Protein AF-A0A356PA10-F1 (afdb_monomer_lite)

Structure (mmCIF, N/CA/C/O backbone):
data_AF-A0A356PA10-F1
#
_entry.id   AF-A0A356PA10-F1
#
loop_
_atom_site.group_PDB
_atom_site.id
_atom_site.type_symbol
_atom_site.label_atom_id
_atom_site.label_alt_id
_atom_site.label_comp_id
_atom_site.label_asym_id
_atom_site.label_entity_id
_atom_site.label_seq_id
_atom_site.pdbx_PDB_ins_code
_atom_site.Cartn_x
_atom_site.Cartn_y
_atom_site.Cartn_z
_atom_site.occupancy
_atom_site.B_iso_or_equiv
_atom_site.auth_seq_id
_atom_site.auth_comp_id
_atom_site.auth_asym_id
_atom_site.auth_atom_id
_atom_site.pdbx_PDB_model_num
ATOM 1 N N . LEU A 1 1 ? 34.760 14.547 9.976 1.00 61.62 1 LEU A N 1
ATOM 2 C CA . LEU A 1 1 ? 34.924 13.304 9.191 1.00 61.62 1 LEU A CA 1
ATOM 3 C C . LEU A 1 1 ? 34.560 13.647 7.758 1.00 61.62 1 LEU A C 1
ATOM 5 O O . LEU A 1 1 ? 33.622 14.418 7.587 1.00 61.62 1 LEU A O 1
ATOM 9 N N . ASP A 1 2 ? 35.318 13.189 6.765 1.00 81.06 2 ASP A N 1
ATOM 10 C CA . ASP A 1 2 ? 34.881 13.312 5.372 1.00 81.06 2 ASP A CA 1
ATOM 11 C C . ASP A 1 2 ? 33.693 12.369 5.112 1.00 81.06 2 ASP A C 1
ATOM 13 O O . ASP A 1 2 ? 33.515 11.375 5.821 1.00 81.06 2 ASP A O 1
ATOM 17 N N . GLU A 1 3 ? 32.869 12.702 4.119 1.00 74.44 3 GLU A N 1
ATOM 18 C CA . GLU A 1 3 ? 31.632 11.982 3.788 1.00 74.44 3 GLU A CA 1
ATOM 19 C C . GLU A 1 3 ? 31.874 10.488 3.525 1.00 74.44 3 GLU A C 1
ATOM 21 O O . GLU A 1 3 ? 31.120 9.640 3.997 1.00 74.44 3 GLU A O 1
ATOM 26 N N . THR A 1 4 ? 32.965 10.157 2.832 1.00 78.62 4 THR A N 1
ATOM 27 C CA . THR A 1 4 ? 33.298 8.773 2.474 1.00 78.62 4 THR A CA 1
ATOM 28 C C . THR A 1 4 ? 33.566 7.949 3.725 1.00 78.62 4 THR A C 1
ATOM 30 O O . THR A 1 4 ? 33.006 6.868 3.889 1.00 78.62 4 THR A O 1
ATOM 33 N N . THR A 1 5 ? 34.378 8.474 4.644 1.00 80.56 5 THR A N 1
ATOM 34 C CA . THR A 1 5 ? 34.671 7.803 5.915 1.00 80.56 5 THR A CA 1
ATOM 35 C C . THR A 1 5 ? 33.435 7.724 6.813 1.00 80.56 5 THR A C 1
ATOM 37 O O . THR A 1 5 ? 33.219 6.702 7.461 1.00 80.56 5 THR A O 1
ATOM 40 N N . ALA A 1 6 ? 32.601 8.770 6.840 1.00 75.88 6 ALA A N 1
ATOM 41 C CA . ALA A 1 6 ? 31.373 8.792 7.636 1.00 75.88 6 ALA A CA 1
ATOM 42 C C . ALA A 1 6 ? 30.338 7.756 7.157 1.00 75.88 6 ALA A C 1
ATOM 44 O O . ALA A 1 6 ? 29.624 7.183 7.978 1.00 75.88 6 ALA A O 1
ATOM 45 N N . HIS A 1 7 ? 30.288 7.479 5.851 1.00 79.81 7 HIS A N 1
ATOM 46 C CA . HIS A 1 7 ? 29.329 6.550 5.247 1.00 79.81 7 HIS A CA 1
ATOM 47 C C . HIS A 1 7 ? 29.900 5.155 4.948 1.00 79.81 7 HIS A C 1
ATOM 49 O O . HIS A 1 7 ? 29.154 4.284 4.509 1.00 79.81 7 HIS A O 1
ATOM 55 N N . ALA A 1 8 ? 31.186 4.892 5.210 1.00 79.44 8 ALA A N 1
ATOM 56 C CA . ALA A 1 8 ? 31.855 3.636 4.842 1.00 79.44 8 ALA A CA 1
ATOM 57 C C . ALA A 1 8 ? 31.209 2.366 5.434 1.00 79.44 8 ALA A C 1
ATOM 59 O O . ALA A 1 8 ? 31.391 1.275 4.898 1.00 79.44 8 ALA A O 1
ATOM 60 N N . GLN A 1 9 ? 30.467 2.499 6.537 1.00 81.12 9 GLN A N 1
ATOM 61 C CA . GLN A 1 9 ? 29.754 1.400 7.201 1.00 81.12 9 GLN A CA 1
ATOM 62 C C . GLN A 1 9 ? 28.229 1.464 7.014 1.00 81.12 9 GLN A C 1
ATOM 64 O O . GLN A 1 9 ? 27.503 0.697 7.643 1.00 81.12 9 GLN A O 1
ATOM 69 N N . MET A 1 10 ? 27.727 2.368 6.168 1.00 85.12 10 MET A N 1
ATOM 70 C CA . MET A 1 10 ? 26.299 2.497 5.883 1.00 85.12 10 MET A CA 1
ATOM 71 C C . MET A 1 10 ? 25.919 1.683 4.647 1.00 85.12 10 MET A C 1
ATOM 73 O O . MET A 1 10 ? 26.518 1.802 3.579 1.00 85.12 10 MET A O 1
ATOM 77 N N . PHE A 1 11 ? 24.880 0.863 4.780 1.00 89.06 11 PHE A N 1
ATOM 78 C CA . PHE A 1 11 ? 24.340 0.085 3.672 1.00 89.06 11 PHE A CA 1
ATOM 79 C C . PHE A 1 11 ? 23.407 0.938 2.805 1.00 89.06 11 PHE A C 1
ATOM 81 O O . PHE A 1 11 ? 22.527 1.617 3.325 1.00 89.06 11 PHE A O 1
ATOM 88 N N . GLY A 1 12 ? 23.570 0.868 1.481 1.00 85.25 12 GLY A N 1
ATOM 89 C CA . GLY A 1 12 ? 22.650 1.487 0.516 1.00 85.25 12 GLY A CA 1
ATOM 90 C C . GLY A 1 12 ? 22.934 2.948 0.169 1.00 85.25 12 GLY A C 1
ATOM 91 O O . GLY A 1 12 ? 22.216 3.516 -0.649 1.00 85.25 12 GLY A O 1
ATOM 92 N N . GLY A 1 13 ? 23.983 3.555 0.734 1.00 85.00 13 GLY A N 1
ATOM 93 C CA . GLY A 1 13 ? 24.357 4.940 0.438 1.00 85.00 13 GLY A CA 1
ATOM 94 C C . GLY A 1 13 ? 23.192 5.902 0.684 1.00 85.00 13 GLY A C 1
ATOM 95 O O . GLY A 1 13 ? 22.682 5.980 1.795 1.00 85.00 13 GLY A O 1
ATOM 96 N N . SER A 1 14 ? 22.756 6.611 -0.360 1.00 81.50 14 SER A N 1
ATOM 97 C CA . SER A 1 14 ? 21.608 7.530 -0.290 1.00 81.50 14 SER A CA 1
ATOM 98 C C . SER A 1 14 ? 20.237 6.842 -0.270 1.00 81.50 14 SER A C 1
ATOM 100 O O . SER A 1 14 ? 19.252 7.531 -0.031 1.00 81.50 14 SER A O 1
ATOM 102 N N . HIS A 1 15 ? 20.170 5.525 -0.509 1.00 89.06 15 HIS A N 1
ATOM 103 C CA . HIS A 1 15 ? 18.926 4.743 -0.563 1.00 89.06 15 HIS A CA 1
ATOM 104 C C . HIS A 1 15 ? 18.973 3.468 0.303 1.00 89.06 15 HIS A C 1
ATOM 106 O O . HIS A 1 15 ? 18.820 2.348 -0.218 1.00 89.06 15 HIS A O 1
ATOM 112 N N . PRO A 1 16 ? 19.208 3.589 1.626 1.00 91.75 16 PRO A N 1
ATOM 113 C CA . PRO A 1 16 ? 19.203 2.450 2.540 1.00 91.75 16 PRO A CA 1
ATOM 114 C C . PRO A 1 16 ? 17.896 1.644 2.517 1.00 91.75 16 PRO A C 1
ATOM 116 O O . PRO A 1 16 ? 17.936 0.450 2.780 1.00 91.75 16 PRO A O 1
ATOM 119 N N . GLY A 1 17 ? 16.742 2.227 2.195 1.00 93.56 17 GLY A N 1
ATOM 120 C CA . GLY A 1 17 ? 15.458 1.519 2.149 1.00 93.56 17 GLY A CA 1
ATOM 121 C C . GLY A 1 17 ? 15.174 0.756 0.851 1.00 93.56 17 GLY A C 1
ATOM 122 O O . GLY A 1 17 ? 14.123 0.118 0.750 1.00 93.56 17 GLY A O 1
ATOM 123 N N . SER A 1 18 ? 16.079 0.788 -0.134 1.00 94.19 18 SER A N 1
ATOM 124 C CA . SER A 1 18 ? 15.924 0.020 -1.376 1.00 94.19 18 SER A CA 1
ATOM 125 C C . SER A 1 18 ? 15.846 -1.486 -1.102 1.00 94.19 18 SER A C 1
ATOM 127 O O . SER A 1 18 ? 16.588 -2.027 -0.285 1.00 94.19 18 SER A O 1
ATOM 129 N N . LEU A 1 19 ? 14.952 -2.207 -1.787 1.00 93.81 19 LEU A N 1
ATOM 130 C CA . LEU A 1 19 ? 14.658 -3.609 -1.441 1.00 93.81 19 LEU A CA 1
ATOM 131 C C . LEU A 1 19 ? 15.831 -4.579 -1.657 1.00 93.81 19 LEU A C 1
ATOM 133 O O . LEU A 1 19 ? 15.854 -5.655 -1.054 1.00 93.81 19 LEU A O 1
ATOM 137 N N . GLU A 1 20 ? 16.809 -4.202 -2.483 1.00 91.56 20 GLU A N 1
ATOM 138 C CA . GLU A 1 20 ? 18.052 -4.956 -2.672 1.00 91.56 20 GLU A CA 1
ATOM 139 C C . GLU A 1 20 ? 18.918 -4.954 -1.405 1.00 91.56 20 GLU A C 1
ATOM 141 O O . GLU A 1 20 ? 19.506 -5.979 -1.063 1.00 91.56 20 GLU A O 1
ATOM 146 N N . ILE A 1 21 ? 18.940 -3.836 -0.671 1.00 93.81 21 ILE A N 1
ATOM 147 C CA . ILE A 1 21 ? 19.802 -3.646 0.500 1.00 93.81 21 ILE A CA 1
ATOM 148 C C . ILE A 1 21 ? 19.041 -3.619 1.832 1.00 93.81 21 ILE A C 1
ATOM 150 O O . ILE A 1 21 ? 19.658 -3.773 2.884 1.00 93.81 21 ILE A O 1
ATOM 154 N N . ALA A 1 22 ? 17.709 -3.500 1.803 1.00 94.44 22 ALA A N 1
ATOM 155 C CA . ALA A 1 22 ? 16.849 -3.331 2.976 1.00 94.44 22 ALA A CA 1
ATOM 156 C C . ALA A 1 22 ? 17.072 -4.393 4.064 1.00 94.44 22 ALA A C 1
ATOM 158 O O . ALA A 1 22 ? 16.913 -4.102 5.245 1.00 94.44 22 ALA A O 1
ATOM 159 N N . SER A 1 23 ? 17.463 -5.620 3.695 1.00 92.88 23 SER A N 1
ATOM 160 C CA . SER A 1 23 ? 17.779 -6.689 4.659 1.00 92.88 23 SER A CA 1
ATOM 161 C C . SER A 1 23 ? 19.039 -6.424 5.483 1.00 92.88 23 SER A C 1
ATOM 163 O O . SER A 1 23 ? 19.143 -6.946 6.586 1.00 92.88 23 SER A O 1
ATOM 165 N N . LEU A 1 24 ? 19.979 -5.627 4.972 1.00 91.62 24 LEU A N 1
ATOM 166 C CA . LEU A 1 24 ? 21.205 -5.238 5.675 1.00 91.62 24 LEU A CA 1
ATOM 167 C C . LEU A 1 24 ? 21.052 -3.903 6.413 1.00 91.62 24 LEU A C 1
ATOM 169 O O . LEU A 1 24 ? 21.696 -3.699 7.435 1.00 91.62 24 LEU A O 1
ATOM 173 N N . SER A 1 25 ? 20.201 -3.007 5.913 1.00 93.12 25 SER A N 1
ATOM 174 C CA . SER A 1 25 ? 19.891 -1.718 6.537 1.00 93.12 25 SER A CA 1
ATOM 175 C C . SER A 1 25 ? 18.706 -1.842 7.507 1.00 93.12 25 SER A C 1
ATOM 177 O O . SER A 1 25 ? 18.894 -2.154 8.677 1.00 93.12 25 SER A O 1
ATOM 179 N N . CYS A 1 26 ? 17.470 -1.649 7.039 1.00 92.69 26 CYS A N 1
ATOM 180 C CA . CYS A 1 26 ? 16.248 -1.632 7.848 1.00 92.69 26 CYS A CA 1
ATOM 181 C C . CYS A 1 26 ? 15.950 -2.973 8.544 1.00 92.69 26 CYS A C 1
ATOM 183 O O . CYS A 1 26 ? 15.299 -3.006 9.585 1.00 92.69 26 CYS A O 1
ATOM 185 N N . GLY A 1 27 ? 16.383 -4.084 7.952 1.00 93.12 27 GLY A N 1
ATOM 186 C CA . GLY A 1 27 ? 16.269 -5.434 8.497 1.00 93.12 27 GLY A CA 1
ATOM 187 C C . GLY A 1 27 ? 17.508 -5.887 9.268 1.00 93.12 27 GLY A C 1
ATOM 188 O O . GLY A 1 27 ? 17.441 -6.902 9.957 1.00 93.12 27 GLY A O 1
ATOM 189 N N . GLY A 1 28 ? 18.617 -5.147 9.167 1.00 89.31 28 GLY A N 1
ATOM 190 C CA . GLY A 1 28 ? 19.859 -5.478 9.849 1.00 89.31 28 GLY A CA 1
ATOM 191 C C . GLY A 1 28 ? 19.717 -5.357 11.370 1.00 89.31 28 GLY A C 1
ATOM 192 O O . GLY A 1 28 ? 18.904 -4.561 11.855 1.00 89.31 28 GLY A O 1
ATOM 193 N N .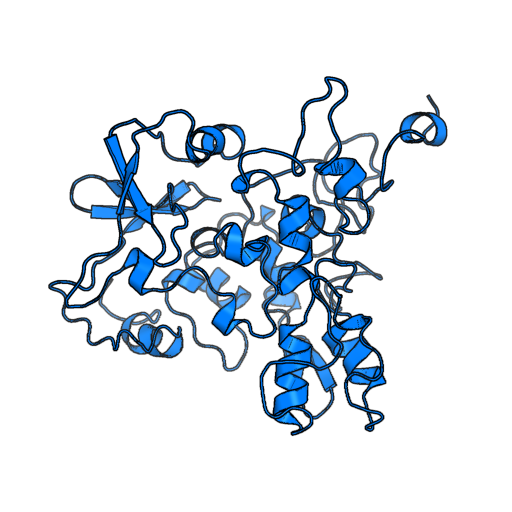 PRO A 1 29 ? 20.488 -6.136 12.148 1.00 84.50 29 PRO A N 1
ATOM 194 C CA . PRO A 1 29 ? 20.519 -5.962 13.591 1.00 84.50 29 PRO A CA 1
ATOM 195 C C . PRO A 1 29 ? 21.116 -4.592 13.932 1.00 84.50 29 PRO A C 1
ATOM 197 O O . PRO A 1 29 ? 22.131 -4.184 13.364 1.00 84.50 29 PRO A O 1
ATOM 200 N N . GLY A 1 30 ? 20.504 -3.884 14.881 1.00 79.44 30 GLY A N 1
ATOM 201 C CA . GLY A 1 30 ? 21.067 -2.651 15.425 1.00 79.44 30 GLY A CA 1
ATOM 202 C C . GLY A 1 30 ? 22.400 -2.899 16.141 1.00 79.44 30 GLY A C 1
ATOM 203 O O . GLY A 1 30 ? 22.768 -4.036 16.435 1.00 79.44 30 GLY A O 1
ATOM 204 N N . GLY A 1 31 ? 23.119 -1.831 16.505 1.00 77.69 31 GLY A N 1
ATOM 205 C CA . GLY A 1 31 ? 24.407 -1.941 17.217 1.00 77.69 31 GLY A CA 1
ATOM 206 C C . GLY A 1 31 ? 24.334 -2.656 18.578 1.00 77.69 31 GLY A C 1
ATOM 207 O O . GLY A 1 31 ? 25.351 -3.080 19.114 1.00 77.69 31 GLY A O 1
ATOM 208 N N . ASN A 1 32 ? 23.128 -2.824 19.124 1.00 82.44 32 ASN A N 1
ATOM 209 C CA . ASN A 1 32 ? 22.824 -3.592 20.333 1.00 82.44 32 ASN A CA 1
ATOM 210 C C . ASN A 1 32 ? 22.413 -5.056 20.052 1.00 82.44 32 ASN A C 1
ATOM 212 O O . ASN A 1 32 ? 21.991 -5.752 20.972 1.00 82.44 32 ASN A O 1
ATOM 216 N N . GLY A 1 33 ? 22.493 -5.514 18.799 1.00 81.94 33 GLY A N 1
ATOM 217 C CA . GLY A 1 33 ? 22.103 -6.857 18.364 1.00 81.94 33 GLY A CA 1
ATOM 218 C C . GLY A 1 33 ? 20.594 -7.075 18.206 1.00 81.94 33 GLY A C 1
ATOM 219 O O . GLY A 1 33 ? 20.178 -8.188 17.888 1.00 81.94 33 GLY A O 1
ATOM 220 N N . VAL A 1 34 ? 19.764 -6.048 18.420 1.00 84.31 34 VAL A N 1
ATOM 221 C CA . VAL A 1 34 ? 18.303 -6.160 18.305 1.00 84.31 34 VAL A CA 1
ATOM 222 C C . VAL A 1 34 ? 17.898 -6.175 16.835 1.00 84.31 34 VAL A C 1
ATOM 224 O O . VAL A 1 34 ? 18.316 -5.319 16.058 1.00 84.31 34 VAL A O 1
ATOM 227 N N . SER A 1 35 ? 17.080 -7.158 16.464 1.00 87.38 35 SER A N 1
ATOM 228 C CA . SER A 1 35 ? 16.490 -7.255 15.128 1.00 87.38 35 SER A CA 1
ATOM 229 C C . SER A 1 35 ? 15.485 -6.126 14.902 1.00 87.38 35 SER A C 1
ATOM 231 O O . SER A 1 35 ? 14.647 -5.859 15.760 1.00 87.38 35 SER A O 1
ATOM 233 N N . CYS A 1 36 ? 15.582 -5.464 13.749 1.00 91.75 36 CYS A N 1
ATOM 234 C CA . CYS A 1 36 ? 14.676 -4.387 13.358 1.00 91.75 36 CYS A CA 1
ATOM 235 C C . CYS A 1 36 ? 13.500 -4.964 12.559 1.00 91.75 36 CYS A C 1
ATOM 237 O O . CYS A 1 36 ? 12.574 -5.516 13.147 1.00 91.75 36 CYS A O 1
ATOM 239 N N . HIS A 1 37 ? 13.542 -4.903 11.223 1.00 94.31 37 HIS A N 1
ATOM 240 C CA . HIS A 1 37 ? 12.426 -5.322 10.365 1.00 94.31 37 HIS A CA 1
ATOM 241 C C . HIS A 1 37 ? 12.592 -6.686 9.670 1.00 94.31 37 HIS A C 1
ATOM 243 O O . HIS A 1 37 ? 11.999 -6.921 8.614 1.00 94.31 37 HIS A O 1
ATOM 249 N N . SER A 1 38 ? 13.411 -7.576 10.232 1.00 94.69 38 SER A N 1
ATOM 250 C CA . SER A 1 38 ? 13.684 -8.929 9.724 1.00 94.69 38 SER A CA 1
ATOM 251 C C . SER A 1 38 ? 14.156 -9.827 10.871 1.00 94.69 38 SER A C 1
ATOM 253 O O . SER A 1 38 ? 14.760 -9.337 11.820 1.00 94.69 38 SER A O 1
ATOM 255 N N . GLY A 1 39 ? 13.902 -11.136 10.790 1.00 91.75 39 GLY A N 1
ATOM 256 C CA . GLY A 1 39 ? 14.405 -12.122 11.760 1.00 91.75 39 GLY A CA 1
ATOM 257 C C . GLY A 1 39 ? 13.735 -12.130 13.145 1.00 91.75 39 GLY A C 1
ATOM 258 O O . GLY A 1 39 ? 14.174 -12.869 14.025 1.00 91.75 39 GLY A O 1
ATOM 259 N N . ASN A 1 40 ? 12.668 -11.357 13.354 1.00 92.38 40 ASN A N 1
ATOM 260 C CA . ASN A 1 40 ? 11.893 -11.361 14.597 1.00 92.38 40 ASN A CA 1
ATOM 261 C C . ASN A 1 40 ? 10.997 -12.602 14.708 1.00 92.38 40 ASN A C 1
ATOM 263 O O . ASN A 1 40 ? 10.584 -13.177 13.698 1.00 92.38 40 ASN A O 1
ATOM 267 N N . GLN A 1 41 ? 10.633 -12.969 15.941 1.00 90.50 41 GLN A N 1
ATOM 268 C CA . GLN A 1 41 ? 9.661 -14.039 16.194 1.00 90.50 41 GLN A CA 1
ATOM 269 C C . GLN A 1 41 ? 8.256 -13.639 15.738 1.00 90.50 41 GLN A C 1
ATOM 271 O O . GLN A 1 41 ? 7.553 -14.435 15.114 1.00 90.50 41 GLN A O 1
ATOM 276 N N . GLU A 1 42 ? 7.848 -12.397 16.009 1.00 88.81 42 GLU A N 1
ATOM 277 C CA . GLU A 1 42 ? 6.594 -11.862 15.503 1.00 88.81 42 GLU A CA 1
ATOM 278 C C . GLU A 1 42 ? 6.727 -11.581 14.004 1.00 88.81 42 GLU A C 1
ATOM 280 O O . GLU A 1 42 ? 7.399 -10.641 13.578 1.00 88.81 42 GLU A O 1
ATOM 285 N N . THR A 1 43 ? 6.029 -12.363 13.180 1.00 87.56 43 THR A N 1
ATOM 286 C CA . THR A 1 43 ? 6.034 -12.207 11.716 1.00 87.56 43 THR A CA 1
ATOM 287 C C . THR A 1 43 ? 5.625 -10.803 11.273 1.00 87.56 43 THR A C 1
ATOM 289 O O . THR A 1 43 ? 6.117 -10.300 10.264 1.00 87.56 43 THR A O 1
ATOM 292 N N . GLY A 1 44 ? 4.781 -10.124 12.059 1.00 88.06 44 GLY A N 1
ATOM 293 C CA . GLY A 1 44 ? 4.383 -8.743 11.813 1.00 88.06 44 GLY A CA 1
ATOM 294 C C . GLY A 1 44 ? 5.507 -7.706 11.925 1.00 88.06 44 GLY A C 1
ATOM 295 O O . GLY A 1 44 ? 5.351 -6.592 11.433 1.00 88.06 44 GLY A O 1
ATOM 296 N N . LYS A 1 45 ? 6.661 -8.065 12.490 1.00 91.62 45 LYS A N 1
ATOM 297 C CA . LYS A 1 45 ? 7.845 -7.199 12.520 1.00 91.62 45 LYS A CA 1
ATOM 298 C C . LYS A 1 45 ? 8.770 -7.415 11.320 1.00 91.62 45 LYS A C 1
ATOM 300 O O . LYS A 1 45 ? 9.612 -6.569 11.056 1.00 91.62 45 LYS A O 1
ATOM 305 N N . ASN A 1 46 ? 8.580 -8.473 10.530 1.00 94.31 46 ASN A N 1
ATOM 306 C CA . ASN A 1 46 ? 9.478 -8.858 9.430 1.00 94.31 46 ASN A CA 1
ATOM 307 C C . ASN A 1 46 ? 9.060 -8.253 8.076 1.00 94.31 46 ASN A C 1
ATOM 309 O O . ASN A 1 46 ? 8.857 -8.946 7.074 1.00 94.31 46 ASN A O 1
ATOM 313 N N . LEU A 1 47 ? 8.864 -6.932 8.061 1.00 94.81 47 LEU A N 1
ATOM 314 C CA . LEU A 1 47 ? 8.353 -6.199 6.898 1.00 94.81 47 LEU A CA 1
ATOM 315 C C . LEU A 1 47 ? 9.315 -6.196 5.708 1.00 94.81 47 LEU A C 1
ATOM 317 O O . LEU A 1 47 ? 8.868 -6.240 4.565 1.00 94.81 47 LEU A O 1
ATOM 321 N N . VAL A 1 48 ? 10.625 -6.219 5.956 1.00 95.38 48 VAL A N 1
ATOM 322 C CA . VAL A 1 48 ? 11.631 -6.265 4.884 1.00 95.38 48 VAL A CA 1
ATOM 323 C C . VAL A 1 48 ? 11.556 -7.571 4.088 1.00 95.38 48 VAL A C 1
ATOM 325 O O . VAL A 1 48 ? 11.860 -7.587 2.894 1.00 95.38 48 VAL A O 1
ATOM 328 N N . ASP A 1 49 ? 11.119 -8.657 4.721 1.00 94.81 49 ASP A N 1
ATOM 329 C CA . ASP A 1 49 ? 10.997 -9.959 4.067 1.00 94.81 49 ASP A CA 1
ATOM 330 C C . ASP A 1 49 ? 9.699 -10.062 3.260 1.00 94.81 49 ASP A C 1
ATOM 332 O O . ASP A 1 49 ? 9.693 -10.536 2.122 1.00 94.81 49 ASP A O 1
ATOM 336 N N . SER A 1 50 ? 8.592 -9.587 3.835 1.00 95.19 50 SER A N 1
ATOM 337 C CA . SER A 1 50 ? 7.265 -9.658 3.214 1.00 95.19 50 SER A CA 1
ATOM 338 C C . SER A 1 50 ? 7.117 -8.701 2.028 1.00 95.19 50 SER A C 1
ATOM 340 O O . SER A 1 50 ? 6.591 -9.113 0.987 1.00 95.19 50 SER A O 1
ATOM 342 N N . VAL A 1 51 ? 7.671 -7.485 2.112 1.00 96.06 51 VAL A N 1
ATOM 343 C CA . VAL A 1 51 ? 7.506 -6.455 1.067 1.00 96.06 51 VAL A CA 1
ATOM 344 C C . VAL A 1 51 ? 8.062 -6.889 -0.275 1.00 96.06 51 VAL A C 1
ATOM 346 O O . VAL A 1 51 ? 7.459 -6.602 -1.305 1.00 96.06 51 VAL A O 1
ATOM 349 N N . LYS A 1 52 ? 9.134 -7.687 -0.290 1.00 94.75 52 LYS A N 1
ATOM 350 C CA . LYS A 1 52 ? 9.743 -8.218 -1.521 1.00 94.75 52 LYS A CA 1
ATOM 351 C C . LYS A 1 52 ? 8.793 -9.096 -2.335 1.00 94.75 52 LYS A C 1
ATOM 353 O O . LYS A 1 52 ? 9.028 -9.319 -3.517 1.00 94.75 52 LYS A O 1
ATOM 358 N N . THR A 1 53 ? 7.727 -9.598 -1.715 1.00 94.38 53 THR A N 1
ATOM 359 C CA . THR A 1 53 ? 6.721 -10.454 -2.358 1.00 94.38 53 THR A CA 1
ATOM 360 C C . THR A 1 53 ? 5.438 -9.718 -2.738 1.00 94.38 53 THR A C 1
ATOM 362 O O . THR A 1 53 ? 4.600 -10.304 -3.422 1.00 94.38 53 THR A O 1
ATOM 365 N N . SER A 1 54 ? 5.297 -8.442 -2.354 1.00 95.56 54 SER A N 1
ATOM 366 C CA . SER A 1 54 ? 4.114 -7.638 -2.669 1.00 95.56 54 SER A CA 1
ATOM 367 C C . SER A 1 54 ? 3.957 -7.436 -4.182 1.00 95.56 54 SER A C 1
ATOM 369 O O . SER A 1 54 ? 4.925 -7.462 -4.955 1.00 95.56 54 SER A O 1
ATOM 371 N N . ILE A 1 55 ? 2.725 -7.190 -4.632 1.00 94.25 55 ILE A N 1
ATOM 372 C CA . ILE A 1 55 ? 2.466 -6.876 -6.045 1.00 94.25 55 ILE A CA 1
ATOM 373 C C . ILE A 1 55 ? 3.116 -5.552 -6.451 1.00 94.25 55 ILE A C 1
ATOM 375 O O . ILE A 1 55 ? 3.586 -5.441 -7.582 1.00 94.25 55 ILE A O 1
ATOM 379 N N . MET A 1 56 ? 3.215 -4.577 -5.544 1.00 94.06 56 MET A N 1
ATOM 380 C CA . MET A 1 56 ? 3.909 -3.318 -5.828 1.00 94.06 56 MET A CA 1
ATOM 381 C C . MET A 1 56 ? 5.418 -3.500 -5.990 1.00 94.06 56 MET A C 1
ATOM 383 O O . MET A 1 56 ? 6.025 -2.793 -6.788 1.00 94.06 56 MET A O 1
ATOM 387 N N . SER A 1 57 ? 6.034 -4.454 -5.292 1.00 95.38 57 SER A N 1
ATOM 388 C CA . SER A 1 57 ? 7.456 -4.775 -5.465 1.00 95.38 57 SER A CA 1
ATOM 389 C C . SER A 1 57 ? 7.730 -5.578 -6.726 1.00 95.38 57 SER A C 1
ATOM 391 O O . SER A 1 57 ? 8.761 -5.380 -7.371 1.00 95.38 57 SER A O 1
ATOM 393 N N . THR A 1 58 ? 6.834 -6.505 -7.061 1.00 95.25 58 THR A N 1
ATOM 394 C CA . THR A 1 58 ? 7.091 -7.523 -8.085 1.00 95.25 58 THR A CA 1
ATOM 395 C C . THR A 1 58 ? 6.478 -7.194 -9.438 1.00 95.25 58 THR A C 1
ATOM 397 O O . THR A 1 58 ? 6.969 -7.695 -10.440 1.00 95.25 58 THR A O 1
ATOM 400 N N . LYS A 1 59 ? 5.397 -6.407 -9.507 1.00 95.12 59 LYS A N 1
ATOM 401 C CA . LYS A 1 59 ? 4.563 -6.239 -10.713 1.00 95.12 59 LYS A CA 1
ATOM 402 C C . LYS A 1 59 ? 4.092 -7.554 -11.358 1.00 95.12 59 LYS A C 1
ATOM 404 O O . LYS A 1 59 ? 3.672 -7.581 -12.514 1.00 95.12 59 LYS A O 1
ATOM 409 N N . ALA A 1 60 ? 4.088 -8.648 -10.596 1.00 96.19 60 ALA A N 1
ATOM 410 C CA . ALA A 1 60 ? 3.691 -9.969 -11.076 1.00 96.19 60 ALA A CA 1
ATOM 411 C C . ALA A 1 60 ? 2.241 -9.997 -11.591 1.00 96.19 60 ALA A C 1
ATOM 413 O O . ALA A 1 60 ? 1.949 -10.671 -12.578 1.00 96.19 60 ALA A O 1
ATOM 414 N N . GLY A 1 61 ? 1.354 -9.218 -10.962 1.00 95.38 61 GLY A N 1
ATOM 415 C CA . GLY A 1 61 ? -0.033 -9.056 -11.398 1.00 95.38 61 GLY A CA 1
ATOM 416 C C . GLY A 1 61 ? -0.183 -8.460 -12.795 1.00 95.38 61 GLY A C 1
ATOM 417 O O . GLY A 1 61 ? -0.981 -8.950 -13.588 1.00 95.38 61 GLY A O 1
ATOM 418 N N . GLU A 1 62 ? 0.616 -7.444 -13.120 1.00 94.56 62 GLU A N 1
ATOM 419 C CA . GLU A 1 62 ? 0.574 -6.790 -14.430 1.00 94.56 62 GLU A CA 1
ATOM 420 C C . GLU A 1 62 ? 1.100 -7.713 -15.535 1.00 94.56 62 GLU A C 1
ATOM 422 O O . GLU A 1 62 ? 0.474 -7.855 -16.585 1.00 94.56 62 GLU A O 1
ATOM 427 N N . LEU A 1 63 ? 2.203 -8.419 -15.271 1.00 96.00 63 LEU A N 1
ATOM 428 C CA . LEU A 1 63 ? 2.713 -9.445 -16.179 1.00 96.00 63 LEU A CA 1
ATOM 429 C C . LEU A 1 63 ? 1.666 -10.534 -16.440 1.00 96.00 63 LEU A C 1
ATOM 431 O O . LEU A 1 63 ? 1.412 -10.884 -17.592 1.00 96.00 63 LEU A O 1
ATOM 435 N N . SER A 1 64 ? 1.046 -11.047 -15.379 1.00 96.81 64 SER A N 1
ATOM 436 C CA . SER A 1 64 ? 0.047 -12.110 -15.467 1.00 96.81 64 SER A CA 1
ATOM 437 C C . SER A 1 64 ? -1.192 -11.688 -16.258 1.00 96.81 64 SER A C 1
ATOM 439 O O . SER A 1 64 ? -1.559 -12.355 -17.227 1.00 96.81 64 SER A O 1
ATOM 441 N N . VAL A 1 65 ? -1.804 -10.546 -15.919 1.00 94.88 65 VAL A N 1
ATOM 442 C CA . VAL A 1 65 ? -3.050 -10.105 -16.568 1.00 94.88 65 VAL A CA 1
ATOM 443 C C . VAL A 1 65 ? -2.849 -9.811 -18.054 1.00 94.88 65 VAL A C 1
ATOM 445 O O . VAL A 1 65 ? -3.695 -10.176 -18.874 1.00 94.88 65 VAL A O 1
ATOM 448 N N . VAL A 1 66 ? -1.709 -9.224 -18.436 1.00 94.81 66 VAL A N 1
ATOM 449 C CA . VAL A 1 66 ? -1.389 -8.980 -19.846 1.00 94.81 66 VAL A CA 1
ATOM 450 C C . VAL A 1 66 ? -1.205 -10.310 -20.573 1.00 94.81 66 VAL A C 1
ATOM 452 O O . VAL A 1 66 ? -1.835 -10.539 -21.605 1.00 94.81 66 VAL A O 1
ATOM 455 N N . ARG A 1 67 ? -0.428 -11.247 -20.021 1.00 95.94 67 ARG A N 1
ATOM 456 C CA . ARG A 1 67 ? -0.223 -12.563 -20.645 1.00 95.94 67 ARG A CA 1
ATOM 457 C C . ARG A 1 67 ? -1.527 -13.345 -20.810 1.00 95.94 67 ARG A C 1
ATOM 459 O O . ARG A 1 67 ? -1.745 -13.922 -21.878 1.00 95.94 67 ARG A O 1
ATOM 466 N N . MET A 1 68 ? -2.421 -13.306 -19.823 1.00 95.50 68 MET A N 1
ATOM 467 C CA . MET A 1 68 ? -3.764 -13.883 -19.940 1.00 95.50 68 MET A CA 1
ATOM 468 C C . MET A 1 68 ? -4.585 -13.207 -21.042 1.00 95.50 68 MET A C 1
ATOM 470 O O . MET A 1 68 ? -5.184 -13.891 -21.870 1.00 95.50 68 MET A O 1
ATOM 474 N N . THR A 1 69 ? -4.575 -11.873 -21.100 1.00 93.56 69 THR A N 1
ATOM 475 C CA . THR A 1 69 ? -5.340 -11.106 -22.098 1.00 93.56 69 THR A CA 1
ATOM 476 C C . THR A 1 69 ? -4.912 -11.435 -23.530 1.00 93.56 69 THR A C 1
ATOM 478 O O . THR A 1 69 ? -5.740 -11.522 -24.432 1.00 93.56 69 THR A O 1
ATOM 481 N N . PHE A 1 70 ? -3.622 -11.699 -23.741 1.00 92.19 70 PHE A N 1
ATOM 482 C CA . PHE A 1 70 ? -3.069 -12.098 -25.038 1.00 92.19 70 PHE A CA 1
ATOM 483 C C . PHE A 1 70 ? -3.163 -13.604 -25.338 1.00 92.19 70 PHE A C 1
ATOM 485 O O . PHE A 1 70 ? -2.640 -14.057 -26.369 1.00 92.19 70 PHE A O 1
ATOM 492 N N . GLY A 1 71 ? -3.801 -14.376 -24.451 1.00 94.12 71 GLY A N 1
ATOM 493 C CA . GLY A 1 71 ? -3.952 -15.826 -24.559 1.00 94.12 71 GLY A CA 1
ATOM 494 C C . GLY A 1 71 ? -2.635 -16.598 -24.452 1.00 94.12 71 GLY A C 1
ATOM 495 O O . GLY A 1 71 ? -2.559 -17.727 -24.931 1.00 94.12 71 GLY A O 1
ATOM 496 N N . LEU A 1 72 ? -1.590 -15.988 -23.882 1.00 94.81 72 LEU A N 1
ATOM 497 C CA . LEU A 1 72 ? -0.297 -16.640 -23.653 1.00 94.81 72 LEU A CA 1
ATOM 498 C C . LEU A 1 72 ? -0.379 -17.636 -22.497 1.00 94.81 72 LEU A C 1
ATOM 500 O O . LEU A 1 72 ? 0.177 -18.728 -22.593 1.00 94.81 72 LEU A O 1
ATOM 504 N N . ASP A 1 73 ? -1.118 -17.274 -21.447 1.00 96.12 73 ASP A N 1
ATOM 505 C CA . ASP A 1 73 ? -1.386 -18.132 -20.298 1.00 96.12 73 ASP A CA 1
ATOM 506 C C . ASP A 1 73 ? -2.895 -18.354 -20.139 1.00 96.12 73 ASP A C 1
ATOM 508 O O . ASP A 1 73 ? -3.706 -17.456 -20.358 1.00 96.12 73 ASP A O 1
ATOM 512 N N . LYS A 1 74 ? -3.284 -19.570 -19.739 1.00 94.75 74 LYS A N 1
ATOM 513 C CA . LYS 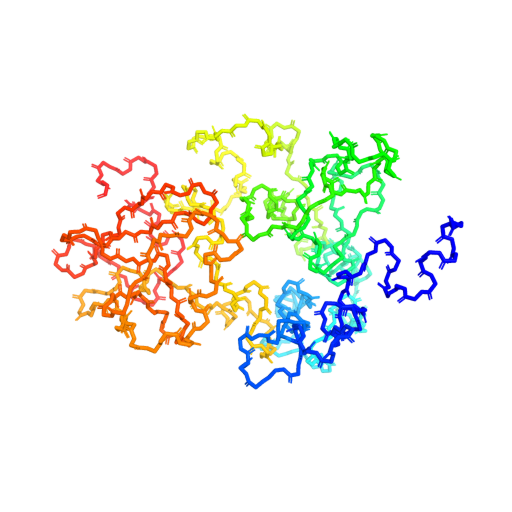A 1 74 ? -4.695 -19.937 -19.490 1.00 94.75 74 LYS A CA 1
ATOM 514 C C . LYS A 1 74 ? -5.180 -19.551 -18.091 1.00 94.75 74 LYS A C 1
ATOM 516 O O . LYS A 1 74 ? -6.374 -19.596 -17.815 1.00 94.75 74 LYS A O 1
ATOM 521 N N . THR A 1 75 ? -4.249 -19.253 -17.196 1.00 95.00 75 THR A N 1
ATOM 522 C CA . THR A 1 75 ? -4.479 -18.991 -15.775 1.00 95.00 75 THR A CA 1
ATOM 523 C C . THR A 1 75 ? -3.617 -17.819 -15.337 1.00 95.00 75 THR A C 1
ATOM 525 O O . THR A 1 75 ? -2.688 -17.453 -16.049 1.00 95.00 75 THR A O 1
ATOM 528 N N . LYS A 1 76 ? -3.851 -17.312 -14.126 1.00 94.19 76 LYS A N 1
ATOM 529 C CA . LYS A 1 76 ? -3.018 -16.271 -13.509 1.00 94.19 76 LYS A CA 1
ATOM 530 C C . LYS A 1 76 ? -1.585 -16.714 -13.178 1.00 94.19 76 LYS A C 1
ATOM 532 O O . LYS A 1 76 ? -0.750 -15.875 -12.848 1.00 94.19 76 LYS A O 1
ATOM 537 N N . GLU A 1 77 ? -1.289 -18.009 -13.227 1.00 93.12 77 GLU A N 1
ATOM 538 C CA . GLU A 1 77 ? 0.064 -18.529 -13.019 1.00 93.12 77 GLU A CA 1
ATOM 539 C C . GLU A 1 77 ? 0.948 -18.258 -14.240 1.00 93.12 77 GLU A C 1
ATOM 541 O O . GLU A 1 77 ? 0.628 -18.684 -15.351 1.00 93.12 77 GLU A O 1
ATOM 546 N N . VAL A 1 78 ? 2.082 -17.591 -14.017 1.00 94.94 78 VAL A N 1
ATOM 547 C CA . VAL A 1 78 ? 3.082 -17.309 -15.053 1.00 94.94 78 VAL A CA 1
ATOM 548 C C . VAL A 1 78 ? 4.231 -18.300 -14.906 1.00 94.94 78 VAL A C 1
ATOM 550 O O . VAL A 1 78 ? 4.979 -18.269 -13.927 1.00 94.94 78 VAL A O 1
ATOM 553 N N . ALA A 1 79 ? 4.391 -19.192 -15.884 1.00 93.50 79 ALA A N 1
ATOM 554 C CA . ALA A 1 79 ? 5.421 -20.227 -15.838 1.00 93.50 79 ALA A CA 1
ATOM 555 C C . ALA A 1 79 ? 6.832 -19.625 -15.700 1.00 93.50 79 ALA A C 1
ATOM 557 O O . ALA A 1 79 ? 7.219 -18.728 -16.449 1.00 93.50 79 ALA A O 1
ATOM 558 N N . GLY A 1 80 ? 7.614 -20.129 -14.742 1.00 92.38 80 GLY A N 1
ATOM 559 C CA . GLY A 1 80 ? 8.984 -19.670 -14.486 1.00 92.38 80 GLY A CA 1
ATOM 560 C C . GLY A 1 80 ? 9.094 -18.352 -13.713 1.00 92.38 80 GLY A C 1
ATOM 561 O O . GLY A 1 80 ? 10.209 -17.960 -13.376 1.00 92.38 80 GLY A O 1
ATOM 562 N N . LEU A 1 81 ? 7.979 -17.682 -13.398 1.00 94.62 81 LEU A N 1
ATOM 563 C CA . LEU A 1 81 ? 7.991 -16.540 -12.489 1.00 94.62 81 LEU A CA 1
ATOM 564 C C . LEU A 1 81 ? 8.084 -17.050 -11.047 1.00 94.62 81 LEU A C 1
ATOM 566 O O . LEU A 1 81 ? 7.229 -17.795 -10.573 1.00 94.62 81 LEU A O 1
ATOM 570 N N . THR A 1 82 ? 9.152 -16.668 -10.358 1.00 92.38 82 THR A N 1
ATOM 571 C CA . THR A 1 82 ? 9.449 -17.143 -9.000 1.00 92.38 82 THR A CA 1
ATOM 572 C C . THR A 1 82 ? 9.036 -16.138 -7.928 1.00 92.38 82 THR A C 1
ATOM 574 O O . THR A 1 82 ? 8.881 -14.943 -8.180 1.00 92.38 82 THR A O 1
ATOM 577 N N . LYS A 1 83 ? 8.853 -16.625 -6.695 1.00 92.44 83 LYS A N 1
ATOM 578 C CA . LYS A 1 83 ? 8.459 -15.800 -5.548 1.00 92.44 83 LYS A CA 1
ATOM 579 C C . LYS A 1 83 ? 9.442 -14.644 -5.333 1.00 92.44 83 LYS A C 1
ATOM 581 O O . LYS A 1 83 ? 10.629 -14.869 -5.122 1.00 92.44 83 LYS A O 1
ATOM 586 N N . GLY A 1 84 ? 8.913 -13.420 -5.332 1.00 87.50 84 GLY A N 1
ATOM 587 C CA . GLY A 1 84 ? 9.689 -12.192 -5.130 1.00 87.50 84 GLY A CA 1
ATOM 588 C C . GLY A 1 84 ? 10.468 -11.723 -6.363 1.00 87.50 84 GLY A C 1
ATOM 589 O O . GLY A 1 84 ? 11.168 -10.716 -6.298 1.00 87.50 84 GLY A O 1
ATOM 590 N N . GLN A 1 85 ? 10.345 -12.418 -7.497 1.00 94.12 85 GLN A N 1
ATOM 591 C CA . GLN A 1 85 ? 10.930 -11.963 -8.749 1.00 94.12 85 GLN A CA 1
ATOM 592 C C . GLN A 1 85 ? 10.191 -10.730 -9.264 1.00 94.12 85 GLN A C 1
ATOM 594 O O . GLN A 1 85 ? 8.967 -10.717 -9.397 1.00 94.12 85 GLN A O 1
ATOM 599 N N . VAL A 1 86 ? 10.962 -9.703 -9.607 1.00 95.50 86 VAL A N 1
ATOM 600 C CA . VAL A 1 86 ? 10.452 -8.504 -10.270 1.00 95.50 86 VAL A CA 1
ATOM 601 C C . VAL A 1 86 ? 10.147 -8.840 -11.728 1.00 95.50 86 VAL A C 1
ATOM 603 O O . VAL A 1 86 ? 11.034 -9.273 -12.466 1.00 95.50 86 VAL A O 1
ATOM 606 N N . ALA A 1 87 ? 8.907 -8.615 -12.153 1.00 96.38 87 ALA A N 1
ATOM 607 C CA . ALA A 1 87 ? 8.399 -8.901 -13.490 1.00 96.38 87 ALA A CA 1
ATOM 608 C C . ALA A 1 87 ? 9.195 -8.189 -14.587 1.00 96.38 87 ALA A C 1
ATOM 610 O O . ALA A 1 87 ? 9.392 -8.757 -15.655 1.00 96.38 87 ALA A O 1
ATOM 611 N N . TYR A 1 88 ? 9.734 -6.998 -14.313 1.00 94.81 88 TYR A N 1
ATOM 612 C CA . TYR A 1 88 ? 10.647 -6.311 -15.228 1.00 94.81 88 TYR A CA 1
ATOM 613 C C . TYR A 1 88 ? 11.865 -7.164 -15.623 1.00 94.81 88 TYR A C 1
ATOM 615 O O . TYR A 1 88 ? 12.378 -7.030 -16.727 1.00 94.81 88 TYR A O 1
ATOM 623 N N . ARG A 1 89 ? 12.323 -8.074 -14.754 1.00 93.56 89 ARG A N 1
ATOM 624 C CA . ARG A 1 89 ? 13.441 -8.995 -15.028 1.00 93.56 89 ARG A CA 1
ATOM 625 C C . ARG A 1 89 ? 12.982 -10.350 -15.577 1.00 93.56 89 ARG A C 1
ATOM 627 O O . ARG A 1 89 ? 13.801 -11.257 -15.709 1.00 93.56 89 ARG A O 1
ATOM 634 N N . TYR A 1 90 ? 11.689 -10.535 -15.836 1.00 95.38 90 TYR A N 1
ATOM 635 C CA . TYR A 1 90 ? 11.175 -11.781 -16.388 1.00 95.38 90 TYR A CA 1
ATOM 636 C C . TYR A 1 90 ? 11.576 -11.904 -17.869 1.00 95.38 90 TYR A C 1
ATOM 638 O O . TYR A 1 90 ? 11.307 -10.987 -18.649 1.00 95.38 90 TYR A O 1
ATOM 646 N N . PRO A 1 91 ? 12.234 -13.004 -18.273 1.00 92.69 91 PRO A N 1
ATOM 647 C CA . PRO A 1 91 ? 12.717 -13.160 -19.637 1.00 92.69 91 PRO A CA 1
ATOM 648 C C . PRO A 1 91 ? 11.553 -13.360 -20.608 1.00 92.69 91 PRO A C 1
ATOM 650 O O . PRO A 1 91 ? 10.642 -14.141 -20.344 1.00 92.69 91 PRO A O 1
ATOM 653 N N . SER A 1 92 ? 11.617 -12.684 -21.754 1.00 93.94 92 SER A N 1
ATOM 654 C CA . SER A 1 92 ? 10.625 -12.782 -22.831 1.00 93.94 92 SER A CA 1
ATOM 655 C C . SER A 1 92 ? 9.173 -12.696 -22.330 1.00 93.94 92 SER A C 1
ATOM 657 O O . SER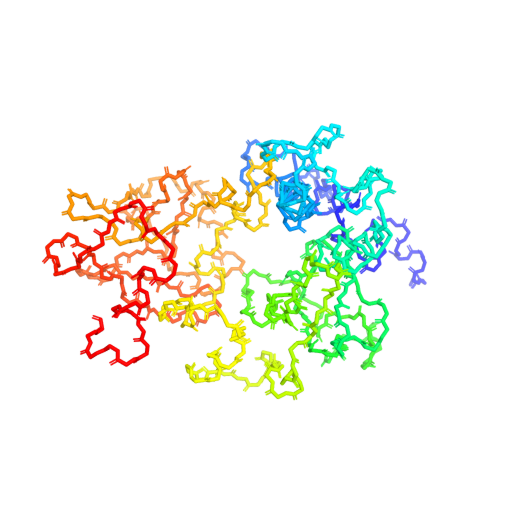 A 1 92 ? 8.404 -13.657 -22.474 1.00 93.94 92 SER A O 1
ATOM 659 N N . PRO A 1 93 ? 8.763 -11.559 -21.731 1.00 95.44 93 PRO A N 1
ATOM 660 C CA . PRO A 1 93 ? 7.479 -11.430 -21.042 1.00 95.44 93 PRO A CA 1
ATOM 661 C C . PRO A 1 93 ? 6.274 -11.710 -21.938 1.00 95.44 93 PRO A C 1
ATOM 663 O O . PRO A 1 93 ? 5.240 -12.148 -21.433 1.00 95.44 93 PRO A O 1
ATOM 666 N N . LEU A 1 94 ? 6.425 -11.559 -23.258 1.00 95.06 94 LEU A N 1
ATOM 667 C CA . LEU A 1 94 ? 5.403 -11.883 -24.253 1.00 95.06 94 LEU A CA 1
ATOM 668 C C . LEU A 1 94 ? 5.832 -12.998 -25.229 1.00 95.06 94 LEU A C 1
ATOM 670 O O . LEU A 1 94 ? 5.288 -13.080 -26.326 1.00 95.06 94 LEU A O 1
ATOM 674 N N . GLN A 1 95 ? 6.785 -13.860 -24.850 1.00 93.88 95 GLN A N 1
ATOM 675 C CA . GLN A 1 95 ? 7.265 -15.005 -25.647 1.00 93.88 95 GLN A CA 1
ATOM 676 C C . GLN A 1 95 ? 7.747 -14.628 -27.064 1.00 93.88 95 GLN A C 1
ATOM 678 O O . GLN A 1 95 ? 7.399 -15.297 -28.037 1.00 93.88 95 GLN A O 1
ATOM 683 N N . GLY A 1 96 ? 8.526 -13.549 -27.208 1.00 91.69 96 GLY A N 1
ATOM 684 C CA . GLY A 1 96 ? 9.062 -13.152 -28.517 1.00 91.69 96 GLY A CA 1
ATOM 685 C C . GLY A 1 96 ? 8.087 -12.370 -29.401 1.00 91.69 96 GLY A C 1
ATOM 686 O O . GLY A 1 96 ? 8.383 -12.118 -30.570 1.00 91.69 96 GLY A O 1
ATOM 687 N N . ARG A 1 97 ? 6.895 -12.020 -28.895 1.00 90.62 97 ARG A N 1
ATOM 688 C CA . ARG A 1 97 ? 5.922 -11.228 -29.658 1.00 90.62 97 ARG A CA 1
ATOM 689 C C . ARG A 1 97 ? 6.444 -9.813 -29.941 1.00 90.62 97 ARG A C 1
ATOM 691 O O . ARG A 1 97 ? 7.203 -9.258 -29.140 1.00 90.62 97 ARG A O 1
ATOM 698 N N . PRO A 1 98 ? 5.965 -9.180 -31.030 1.00 87.56 98 PRO A N 1
ATOM 699 C CA . PRO A 1 98 ? 6.180 -7.756 -31.250 1.00 87.56 98 PRO A CA 1
ATOM 700 C C . PRO A 1 98 ? 5.779 -6.945 -30.010 1.00 87.56 98 PRO A C 1
ATOM 702 O O . PRO A 1 98 ? 4.804 -7.280 -29.338 1.00 87.56 98 PRO A O 1
ATOM 705 N N . ASN A 1 99 ? 6.526 -5.880 -29.724 1.00 87.31 99 ASN A N 1
ATOM 706 C CA . ASN A 1 99 ? 6.328 -4.967 -28.592 1.00 87.31 99 ASN A CA 1
ATOM 707 C C . ASN A 1 99 ? 6.690 -5.515 -27.199 1.00 87.31 99 ASN A C 1
ATOM 709 O O . ASN A 1 99 ? 6.475 -4.803 -26.222 1.00 87.31 99 ASN A O 1
ATOM 713 N N . GLU A 1 100 ? 7.296 -6.703 -27.055 1.00 92.50 100 GLU A N 1
ATOM 714 C CA . GLU A 1 100 ? 7.698 -7.196 -25.721 1.00 92.50 100 GLU A CA 1
ATOM 715 C C . GLU A 1 100 ? 8.681 -6.262 -24.998 1.00 92.50 100 GLU A C 1
ATOM 717 O O . GLU A 1 100 ? 8.529 -6.026 -23.802 1.00 92.50 100 GLU A O 1
ATOM 722 N N . GLY A 1 101 ? 9.633 -5.668 -25.727 1.00 92.75 101 GLY A N 1
ATOM 723 C CA . GLY A 1 101 ? 10.561 -4.688 -25.160 1.00 92.75 101 GLY A CA 1
ATOM 724 C C . GLY A 1 101 ? 9.856 -3.397 -24.737 1.00 92.75 101 GLY A C 1
ATOM 725 O O . GLY A 1 101 ? 10.214 -2.804 -23.724 1.00 92.75 101 GLY A O 1
ATOM 726 N N . ILE A 1 102 ? 8.808 -3.002 -25.468 1.00 91.69 102 ILE A N 1
ATOM 727 C CA . ILE A 1 102 ? 7.972 -1.849 -25.117 1.00 91.69 102 ILE A CA 1
ATOM 728 C C . ILE A 1 102 ? 7.177 -2.170 -23.849 1.00 91.69 102 ILE A C 1
ATOM 730 O O . ILE A 1 102 ? 7.215 -1.387 -22.914 1.00 91.69 102 ILE A O 1
ATOM 734 N N . PHE A 1 103 ? 6.551 -3.344 -23.753 1.00 93.19 103 PHE A N 1
ATOM 735 C CA . PHE A 1 103 ? 5.859 -3.782 -22.537 1.00 93.19 103 PHE A CA 1
ATOM 736 C C . PHE A 1 103 ? 6.792 -3.820 -21.319 1.00 93.19 103 PHE A C 1
ATOM 738 O O . PHE A 1 103 ? 6.450 -3.348 -20.234 1.00 93.19 103 PHE A O 1
ATOM 745 N N . GLN A 1 104 ? 8.006 -4.339 -21.500 1.00 93.44 104 GLN A N 1
ATOM 746 C CA . GLN A 1 104 ? 8.997 -4.395 -20.435 1.00 93.44 104 GLN A CA 1
ATOM 747 C C . GLN A 1 104 ? 9.393 -2.986 -19.963 1.00 93.44 104 GLN A C 1
ATOM 749 O O . GLN A 1 104 ? 9.384 -2.725 -18.764 1.00 93.44 104 GLN A O 1
ATOM 754 N N . GLN A 1 105 ? 9.663 -2.057 -20.884 1.00 90.19 105 GLN A N 1
ATOM 755 C CA . GLN A 1 105 ? 10.105 -0.699 -20.554 1.00 90.19 105 GLN A CA 1
ATOM 756 C C . GLN A 1 105 ? 8.969 0.233 -20.102 1.00 90.19 105 GLN A C 1
ATOM 758 O O . GLN A 1 105 ? 9.128 0.992 -19.151 1.00 90.19 105 GLN A O 1
ATOM 763 N N . ASN A 1 106 ? 7.827 0.198 -20.780 1.00 88.56 106 ASN A N 1
ATOM 764 C CA . ASN A 1 106 ? 6.738 1.158 -20.610 1.00 88.56 106 ASN A CA 1
ATOM 765 C C . ASN A 1 106 ? 5.624 0.641 -19.702 1.00 88.56 106 ASN A C 1
ATOM 767 O O . ASN A 1 106 ? 4.720 1.403 -19.384 1.00 88.56 106 ASN A O 1
ATOM 771 N N . CYS A 1 107 ? 5.653 -0.617 -19.276 1.00 90.12 107 CYS A N 1
ATOM 772 C CA . CYS A 1 107 ? 4.698 -1.130 -18.299 1.00 90.12 107 CYS A CA 1
ATOM 773 C C . CYS A 1 107 ? 5.468 -1.678 -17.099 1.00 90.12 107 CYS A C 1
ATOM 775 O O . CYS A 1 107 ? 5.444 -1.093 -16.014 1.00 90.12 107 CYS A O 1
ATOM 777 N N . LEU A 1 108 ? 6.262 -2.732 -17.299 1.00 93.19 108 LEU A N 1
ATOM 778 C CA . LEU A 1 108 ? 6.885 -3.448 -16.185 1.00 93.19 108 LEU A CA 1
ATOM 779 C C . LEU A 1 108 ? 7.974 -2.659 -15.454 1.00 93.19 108 LEU A C 1
ATOM 781 O O . LEU A 1 108 ? 8.156 -2.921 -14.273 1.00 93.19 108 LEU A O 1
ATOM 785 N N . ASN A 1 109 ? 8.660 -1.711 -16.099 1.00 91.75 109 ASN A N 1
ATOM 786 C CA . ASN A 1 109 ? 9.689 -0.879 -15.461 1.00 91.75 109 ASN A CA 1
ATOM 787 C C . ASN A 1 109 ? 9.118 0.309 -14.672 1.00 91.75 109 ASN A C 1
ATOM 789 O O . ASN A 1 109 ? 9.876 1.024 -14.032 1.00 91.75 109 ASN A O 1
ATOM 793 N N . GLN A 1 110 ? 7.815 0.588 -14.740 1.00 88.94 110 GLN A N 1
ATOM 794 C CA . GLN A 1 110 ? 7.261 1.787 -14.105 1.00 88.94 110 GLN A CA 1
ATOM 795 C C . GLN A 1 110 ? 6.860 1.545 -12.648 1.00 88.94 110 GLN A C 1
ATOM 797 O O . GLN A 1 110 ? 6.329 0.485 -12.328 1.00 88.94 110 GLN A O 1
ATOM 802 N N . CYS A 1 111 ? 7.035 2.549 -11.788 1.00 87.69 111 CYS A N 1
ATOM 803 C CA . CYS A 1 111 ? 6.431 2.712 -10.454 1.00 87.69 111 CYS A CA 1
ATOM 804 C C . CYS A 1 111 ? 6.702 1.652 -9.366 1.00 87.69 111 CYS A C 1
ATOM 806 O O . CYS A 1 111 ? 6.428 1.919 -8.197 1.00 87.69 111 CYS A O 1
ATOM 808 N N . HIS A 1 112 ? 7.180 0.452 -9.691 1.00 92.62 112 HIS A N 1
ATOM 809 C CA . HIS A 1 112 ? 7.333 -0.616 -8.703 1.00 92.62 112 HIS A CA 1
ATOM 810 C C . HIS A 1 112 ? 8.407 -0.301 -7.651 1.00 92.62 112 HIS A C 1
ATOM 812 O O . HIS A 1 112 ? 9.421 0.336 -7.939 1.00 92.62 112 HIS A O 1
ATOM 818 N N . GLN A 1 113 ? 8.236 -0.833 -6.439 1.00 92.75 113 GLN A N 1
ATOM 819 C CA . GLN A 1 113 ? 9.106 -0.548 -5.282 1.00 92.75 113 GLN A CA 1
ATOM 820 C C . GLN A 1 113 ? 10.546 -1.079 -5.445 1.00 92.75 113 GLN A C 1
ATOM 822 O O . GLN A 1 113 ? 11.441 -0.695 -4.700 1.00 92.75 113 GLN A O 1
ATOM 827 N N . SER A 1 114 ? 10.788 -1.951 -6.427 1.00 92.88 114 SER A N 1
ATOM 828 C CA . SER A 1 114 ? 12.100 -2.561 -6.707 1.00 92.88 114 SER A CA 1
ATOM 829 C C . SER A 1 114 ? 12.920 -1.841 -7.796 1.00 92.88 114 SER A C 1
ATOM 831 O O . SER A 1 114 ? 13.526 -2.508 -8.635 1.00 92.88 114 SER A O 1
ATOM 833 N N . GLY A 1 115 ? 12.897 -0.505 -7.844 1.00 90.25 115 GLY A N 1
ATOM 834 C CA . GLY A 1 115 ? 13.664 0.308 -8.804 1.00 90.25 115 GLY A CA 1
ATOM 835 C C . GLY A 1 115 ? 12.879 0.824 -10.015 1.00 90.25 115 GLY A C 1
ATOM 836 O O . GLY A 1 115 ? 13.493 1.194 -11.015 1.00 90.25 115 GLY A O 1
ATOM 837 N N . GLY A 1 116 ? 11.544 0.825 -9.955 1.00 91.19 116 GLY A N 1
ATOM 838 C CA . GLY A 1 116 ? 10.708 1.220 -11.087 1.00 91.19 116 GLY A CA 1
ATOM 839 C C . GLY A 1 116 ? 10.733 2.729 -11.322 1.00 91.19 116 GLY A C 1
ATOM 840 O O . GLY A 1 116 ? 10.666 3.500 -10.369 1.00 91.19 116 GLY A O 1
ATOM 841 N N . GLU A 1 117 ? 10.829 3.162 -12.575 1.00 89.56 117 GLU A N 1
ATOM 842 C CA . GLU A 1 117 ? 10.869 4.575 -12.964 1.00 89.56 117 GLU A CA 1
ATOM 843 C C . GLU A 1 117 ? 9.499 5.251 -12.761 1.00 89.56 117 GLU A C 1
ATOM 845 O O . GLU A 1 117 ? 8.454 4.674 -13.067 1.00 89.56 117 GLU A O 1
ATOM 850 N N . LEU A 1 118 ? 9.492 6.485 -12.252 1.00 83.50 118 LEU A N 1
ATOM 851 C CA . LEU A 1 118 ? 8.279 7.306 -12.181 1.00 83.50 118 LEU A CA 1
ATOM 852 C C . LEU A 1 118 ? 7.987 7.942 -13.553 1.00 83.50 118 LEU A C 1
ATOM 854 O O . LEU A 1 118 ? 8.913 8.471 -14.179 1.00 83.50 118 LEU A O 1
ATOM 858 N N . PRO A 1 119 ? 6.724 7.949 -14.019 1.00 72.19 119 PRO A N 1
ATOM 859 C CA . PRO A 1 119 ? 6.367 8.538 -15.304 1.00 72.19 119 PRO A CA 1
ATOM 860 C C . PRO A 1 119 ? 6.561 10.065 -15.329 1.00 72.19 119 PRO A C 1
ATOM 862 O O . PRO A 1 119 ? 6.194 10.793 -14.408 1.00 72.19 119 PRO A O 1
ATOM 865 N N . VAL A 1 120 ? 7.099 10.571 -16.441 1.00 62.41 120 VAL A N 1
ATOM 866 C CA . VAL A 1 120 ? 7.157 12.008 -16.785 1.00 62.41 120 VAL A CA 1
ATOM 867 C C . VAL A 1 120 ? 5.717 12.533 -16.956 1.00 62.41 120 VAL A C 1
ATOM 869 O O . VAL A 1 120 ? 4.906 11.806 -17.521 1.00 62.41 120 VAL A O 1
ATOM 872 N N . PRO A 1 121 ? 5.343 13.758 -16.521 1.00 56.59 121 PRO A N 1
ATOM 873 C CA . PRO A 1 121 ? 6.181 14.907 -16.166 1.00 56.59 121 PRO A CA 1
ATOM 874 C C . PRO A 1 121 ? 6.549 15.027 -14.683 1.00 56.59 121 PRO A C 1
ATOM 876 O O . PRO A 1 121 ? 7.101 16.054 -14.297 1.00 56.59 121 PRO A O 1
ATOM 879 N N . LEU A 1 122 ? 6.268 14.019 -13.853 1.00 54.88 122 LEU A N 1
ATOM 880 C CA . LEU A 1 122 ? 6.504 14.096 -12.405 1.00 54.88 122 LEU A CA 1
ATOM 881 C C . LEU A 1 122 ? 7.978 14.104 -11.986 1.00 54.88 122 LEU A C 1
ATOM 883 O O . LEU A 1 122 ? 8.290 14.288 -10.815 1.00 54.88 122 LEU A O 1
ATOM 887 N N . SER A 1 123 ? 8.901 13.897 -12.918 1.00 54.38 123 SER A N 1
ATOM 888 C CA . SER A 1 123 ? 10.324 13.834 -12.625 1.00 54.38 123 SER A CA 1
ATOM 889 C C . SER A 1 123 ? 11.117 14.650 -13.646 1.00 54.38 123 SER A C 1
ATOM 891 O O . SER A 1 123 ? 11.075 14.417 -14.855 1.00 54.38 123 SER A O 1
ATOM 893 N N . GLN A 1 124 ? 11.882 15.633 -13.162 1.00 55.66 124 GLN A N 1
ATOM 894 C CA . GLN A 1 124 ? 13.009 16.168 -13.927 1.00 55.66 124 GLN A CA 1
ATOM 895 C C . GLN A 1 124 ? 14.176 15.182 -13.775 1.00 55.66 124 GLN A C 1
ATOM 897 O O . GLN A 1 124 ? 15.008 15.327 -12.882 1.00 55.66 124 GLN A O 1
ATOM 902 N N . GLY A 1 125 ? 14.202 14.143 -14.613 1.00 63.72 125 GLY A N 1
ATOM 903 C CA . GLY A 1 125 ? 15.230 13.095 -14.606 1.00 63.72 125 GLY A CA 1
ATOM 904 C C . GLY A 1 125 ? 14.695 11.702 -14.256 1.00 63.72 125 GLY A C 1
ATOM 905 O O . GLY A 1 125 ? 13.495 11.498 -14.119 1.00 63.72 125 GLY A O 1
ATOM 906 N N . LYS A 1 126 ? 15.593 10.717 -14.136 1.00 70.69 126 LYS A N 1
ATOM 907 C CA . LYS A 1 126 ? 15.237 9.333 -13.786 1.00 70.69 126 LYS A CA 1
ATOM 908 C C . LYS A 1 126 ? 15.079 9.193 -12.273 1.00 70.69 126 LYS A C 1
ATOM 910 O O . LYS A 1 126 ? 16.066 8.997 -11.571 1.00 70.69 126 LYS A O 1
ATOM 915 N N . ILE A 1 127 ? 13.849 9.310 -11.783 1.00 82.12 127 ILE A N 1
ATOM 916 C CA . ILE A 1 127 ? 13.496 9.017 -10.388 1.00 82.12 127 ILE A CA 1
ATOM 917 C C . ILE A 1 127 ? 12.930 7.603 -10.323 1.00 82.12 127 ILE A C 1
ATOM 919 O O . ILE A 1 127 ? 12.112 7.228 -11.164 1.00 82.12 127 ILE A O 1
ATOM 923 N N . GLN A 1 128 ? 13.377 6.827 -9.337 1.00 87.88 128 GLN A N 1
ATOM 924 C CA . GLN A 1 128 ? 13.018 5.422 -9.177 1.00 87.88 128 GLN A CA 1
ATOM 925 C C . GLN A 1 128 ? 12.359 5.158 -7.824 1.00 87.88 128 GLN A C 1
ATOM 927 O O . GLN A 1 128 ? 12.641 5.829 -6.831 1.00 87.88 128 GLN A O 1
ATOM 932 N N . GLY A 1 129 ? 11.504 4.140 -7.779 1.00 88.44 129 GLY A N 1
ATOM 933 C CA . GLY A 1 129 ? 10.992 3.582 -6.538 1.00 88.44 129 GLY A CA 1
ATOM 934 C C . GLY A 1 129 ? 12.087 2.819 -5.787 1.00 88.44 129 GLY A C 1
ATOM 935 O O . GLY A 1 129 ? 12.523 1.769 -6.247 1.00 88.44 129 GLY A O 1
ATOM 936 N N . ASN A 1 130 ? 12.509 3.321 -4.626 1.00 90.31 130 ASN A N 1
ATOM 937 C CA . ASN A 1 130 ? 13.578 2.764 -3.793 1.00 90.31 130 ASN A CA 1
ATOM 938 C C . ASN A 1 130 ? 13.030 2.094 -2.521 1.00 90.31 130 ASN A C 1
ATOM 940 O O . ASN A 1 130 ? 13.437 2.399 -1.402 1.00 90.31 130 ASN A O 1
ATOM 944 N N . GLY A 1 131 ? 12.101 1.152 -2.686 1.00 94.00 131 GLY A N 1
ATOM 945 C CA . GLY A 1 131 ? 11.596 0.314 -1.600 1.00 94.00 131 GLY A CA 1
ATOM 946 C C . GLY A 1 131 ? 10.849 1.094 -0.522 1.00 94.00 131 GLY A C 1
ATOM 947 O O . GLY A 1 131 ? 9.873 1.785 -0.807 1.00 94.00 131 GLY A O 1
ATOM 948 N N . CYS A 1 132 ? 11.304 0.967 0.726 1.00 95.31 132 CYS A N 1
ATOM 949 C CA . CYS A 1 132 ? 10.668 1.576 1.897 1.00 95.31 132 CYS A CA 1
ATOM 950 C C . CYS A 1 132 ? 10.565 3.104 1.765 1.00 95.31 132 CYS A C 1
ATOM 952 O O . CYS A 1 132 ? 9.581 3.712 2.187 1.00 95.31 132 CYS A O 1
ATOM 954 N N . GLU A 1 133 ? 11.574 3.726 1.153 1.00 92.25 133 GLU A N 1
ATOM 955 C CA . GLU A 1 133 ? 11.679 5.181 1.014 1.00 92.25 133 GLU A CA 1
ATOM 956 C C . GLU A 1 133 ? 10.617 5.756 0.090 1.00 92.25 133 GLU A C 1
ATOM 958 O O . GLU A 1 133 ? 10.187 6.882 0.301 1.00 92.25 133 GLU A O 1
ATOM 963 N N . SER A 1 134 ? 10.122 4.973 -0.873 1.00 91.75 134 SER A N 1
ATOM 964 C CA . SER A 1 134 ? 9.063 5.407 -1.789 1.00 91.75 134 SER A CA 1
ATOM 965 C C . SER A 1 134 ? 7.766 5.799 -1.085 1.00 91.75 134 SER A C 1
ATOM 967 O O . SER A 1 134 ? 6.938 6.495 -1.674 1.00 91.75 134 SER A O 1
ATOM 969 N N . CYS A 1 135 ? 7.573 5.352 0.157 1.00 93.75 135 CYS A N 1
ATOM 970 C CA . CYS A 1 135 ? 6.398 5.683 0.954 1.00 93.75 135 CYS A CA 1
ATOM 971 C C . CYS A 1 135 ? 6.765 6.367 2.273 1.00 93.75 135 CYS A C 1
ATOM 973 O O . CYS A 1 135 ? 6.092 7.315 2.668 1.00 93.75 135 CYS A O 1
ATOM 975 N N . HIS A 1 136 ? 7.815 5.903 2.956 1.00 95.12 136 HIS A N 1
ATOM 976 C CA . HIS A 1 136 ? 8.169 6.396 4.287 1.00 95.12 136 HIS A CA 1
ATOM 977 C C . HIS A 1 136 ? 9.002 7.677 4.275 1.00 95.12 136 HIS A C 1
ATOM 979 O O . HIS A 1 136 ? 9.081 8.334 5.312 1.00 95.12 136 HIS A O 1
ATOM 985 N N . ILE A 1 137 ? 9.582 8.052 3.131 1.00 93.12 137 ILE A N 1
ATOM 986 C CA . ILE A 1 137 ? 10.157 9.378 2.911 1.00 93.12 137 ILE A CA 1
ATOM 987 C C . ILE A 1 137 ? 9.210 10.114 1.982 1.00 93.12 137 ILE A C 1
ATOM 989 O O . ILE A 1 137 ? 9.083 9.794 0.802 1.00 93.12 137 ILE A O 1
ATOM 993 N N . LEU A 1 138 ? 8.526 11.107 2.528 1.00 92.19 138 LEU A N 1
ATOM 994 C CA . LEU A 1 138 ? 7.569 11.845 1.737 1.00 92.19 138 LEU A CA 1
ATOM 995 C C . LEU A 1 138 ? 8.321 12.712 0.692 1.00 92.19 138 LEU A C 1
ATOM 997 O O . LEU A 1 138 ? 9.304 13.391 1.019 1.00 92.19 138 LEU A O 1
ATOM 1001 N N . THR A 1 139 ? 7.815 12.778 -0.548 1.00 89.19 139 THR A N 1
ATOM 1002 C CA . THR A 1 139 ? 8.345 13.599 -1.668 1.00 89.19 139 THR A CA 1
ATOM 1003 C C . THR A 1 139 ? 7.370 14.655 -2.214 1.00 89.19 139 THR A C 1
ATOM 1005 O O . THR A 1 139 ? 6.207 14.352 -2.477 1.00 89.19 139 THR A O 1
ATOM 1008 N N . ASN A 1 140 ? 7.835 15.882 -2.493 1.00 85.81 140 ASN A N 1
ATOM 1009 C CA . ASN A 1 140 ? 7.022 16.831 -3.267 1.00 85.81 140 ASN A CA 1
ATOM 1010 C C . ASN A 1 140 ? 6.960 16.395 -4.734 1.00 85.81 140 ASN A C 1
ATOM 1012 O O . ASN A 1 140 ? 7.786 15.589 -5.162 1.00 85.81 140 ASN A O 1
ATOM 1016 N N . PRO A 1 141 ? 6.043 16.946 -5.539 1.00 81.38 141 PRO A N 1
ATOM 1017 C CA . PRO A 1 141 ? 5.916 16.536 -6.932 1.00 81.38 141 PRO A CA 1
ATOM 1018 C C . PRO A 1 141 ? 7.145 16.765 -7.811 1.00 81.38 141 PRO A C 1
ATOM 1020 O O . PRO A 1 141 ? 7.217 16.228 -8.904 1.00 81.38 141 PRO A O 1
ATOM 1023 N N . THR A 1 142 ? 8.092 17.591 -7.364 1.00 81.12 142 THR A N 1
ATOM 1024 C CA . THR A 1 142 ? 9.367 17.827 -8.059 1.00 81.12 142 THR A CA 1
ATOM 1025 C C . THR A 1 142 ? 10.525 17.030 -7.457 1.00 81.12 142 THR A C 1
ATOM 1027 O O . THR A 1 142 ? 11.645 17.126 -7.952 1.00 81.12 142 THR A O 1
ATOM 1030 N N . HIS A 1 143 ? 10.264 16.264 -6.391 1.00 84.94 143 HIS A N 1
ATOM 1031 C CA . HIS A 1 143 ? 11.231 15.501 -5.601 1.00 84.94 143 HIS A CA 1
ATOM 1032 C C . HIS A 1 143 ? 12.414 16.354 -5.136 1.00 84.94 143 HIS A C 1
ATOM 1034 O O . HIS A 1 143 ? 13.571 15.934 -5.195 1.00 84.94 143 HIS A O 1
ATOM 1040 N N . THR A 1 144 ? 12.119 17.587 -4.718 1.00 85.81 144 THR A N 1
ATOM 1041 C CA . THR A 1 144 ? 13.118 18.548 -4.247 1.00 85.81 144 THR A CA 1
ATOM 1042 C C . THR A 1 144 ? 13.138 18.645 -2.730 1.00 85.81 144 THR A C 1
ATOM 1044 O O . THR A 1 144 ? 12.099 18.681 -2.069 1.00 85.81 144 THR A O 1
ATOM 1047 N N . TYR A 1 145 ? 14.348 18.738 -2.185 1.00 88.56 145 TYR A N 1
ATOM 1048 C CA . TYR A 1 145 ? 14.551 19.009 -0.771 1.00 88.56 145 TYR A CA 1
ATOM 1049 C C . TYR A 1 145 ? 14.179 20.458 -0.422 1.00 88.56 145 TYR A C 1
ATOM 1051 O O . TYR A 1 145 ? 14.723 21.393 -1.019 1.00 88.56 145 TYR A O 1
ATOM 1059 N N . ILE A 1 146 ? 13.286 20.630 0.558 1.00 87.75 146 ILE A N 1
ATOM 1060 C CA . ILE A 1 146 ? 12.779 21.930 1.035 1.00 87.75 146 ILE A CA 1
ATOM 1061 C C . ILE A 1 146 ? 12.968 22.138 2.549 1.00 87.75 146 ILE A C 1
ATOM 1063 O O . ILE A 1 146 ? 12.445 23.101 3.101 1.00 87.75 146 ILE A O 1
ATOM 1067 N N . GLY A 1 147 ? 13.659 21.221 3.232 1.00 87.56 147 GLY A N 1
ATOM 1068 C CA . GLY A 1 147 ? 13.941 21.317 4.665 1.00 87.56 147 GLY A CA 1
ATOM 1069 C C . GLY A 1 147 ? 15.198 22.128 4.997 1.00 87.56 147 GLY A C 1
ATOM 1070 O O . GLY A 1 147 ? 15.919 22.587 4.113 1.00 87.56 147 GLY A O 1
ATOM 1071 N N . ASP A 1 148 ? 15.491 22.233 6.296 1.00 88.25 148 ASP A N 1
ATOM 1072 C CA . ASP A 1 148 ? 16.598 23.045 6.833 1.00 88.25 148 ASP A CA 1
ATOM 1073 C C . ASP A 1 148 ? 17.856 22.233 7.219 1.00 88.25 148 ASP A C 1
ATOM 1075 O O . ASP A 1 148 ? 18.793 22.770 7.810 1.00 88.25 148 ASP A O 1
ATOM 1079 N N . ASP A 1 149 ? 17.896 20.927 6.921 1.00 86.88 149 ASP A N 1
ATOM 1080 C CA . ASP A 1 149 ? 19.108 20.099 7.103 1.00 86.88 149 ASP A CA 1
ATOM 1081 C C . ASP A 1 149 ? 20.301 20.692 6.338 1.00 86.88 149 ASP A C 1
ATOM 1083 O O . ASP A 1 149 ? 20.321 20.752 5.109 1.00 86.88 149 ASP A O 1
ATOM 1087 N N . THR A 1 150 ? 21.323 21.098 7.089 1.00 84.38 150 THR A N 1
ATOM 1088 C CA . THR A 1 150 ? 22.524 21.762 6.574 1.00 84.38 150 THR A CA 1
ATOM 1089 C C . THR A 1 150 ? 23.437 20.835 5.770 1.00 84.38 150 THR A C 1
ATOM 1091 O O . THR A 1 150 ? 24.324 21.314 5.060 1.00 84.38 150 THR A O 1
ATOM 1094 N N . THR A 1 151 ? 23.230 19.520 5.855 1.00 82.06 151 THR A N 1
ATOM 1095 C CA . THR A 1 151 ? 23.996 18.505 5.121 1.00 82.06 151 THR A CA 1
ATOM 1096 C C . THR A 1 151 ? 23.425 18.221 3.730 1.00 82.06 151 THR A C 1
ATOM 1098 O O . THR A 1 151 ? 24.138 17.703 2.868 1.00 82.06 151 THR A O 1
ATOM 1101 N N . ILE A 1 152 ? 22.175 18.619 3.463 1.00 81.06 152 ILE A N 1
ATOM 1102 C CA . ILE A 1 152 ? 21.519 18.454 2.164 1.00 81.06 152 ILE A CA 1
ATOM 1103 C C . ILE A 1 152 ? 21.443 19.815 1.474 1.00 81.06 152 ILE A C 1
ATOM 1105 O O . ILE A 1 152 ? 20.884 20.778 1.990 1.00 81.06 152 ILE A O 1
ATOM 1109 N N . LYS A 1 153 ? 21.994 19.912 0.260 1.00 74.50 153 LYS A N 1
ATOM 1110 C CA . LYS A 1 153 ? 21.860 21.138 -0.536 1.00 74.50 153 LYS A CA 1
ATOM 1111 C C . LYS A 1 153 ? 20.383 21.351 -0.884 1.00 74.50 153 LYS A C 1
ATOM 1113 O O . LYS A 1 153 ? 19.787 20.502 -1.546 1.00 74.50 153 LYS A O 1
ATOM 1118 N N . GLY A 1 154 ? 19.824 22.490 -0.474 1.00 73.31 154 GLY A N 1
ATOM 1119 C CA . GLY A 1 154 ? 18.462 22.893 -0.831 1.00 73.31 154 GLY A CA 1
ATOM 1120 C C . GLY A 1 154 ? 18.219 22.863 -2.343 1.00 73.31 154 GLY A C 1
ATOM 1121 O O . GLY A 1 154 ? 19.144 23.075 -3.133 1.00 73.31 154 GLY A O 1
ATOM 1122 N N . ASN A 1 155 ? 16.974 22.590 -2.743 1.00 71.00 155 ASN A N 1
ATOM 1123 C CA . ASN A 1 155 ? 16.532 22.491 -4.141 1.00 71.00 155 ASN A CA 1
ATOM 1124 C C . ASN A 1 155 ? 17.224 21.397 -4.976 1.00 71.00 155 ASN A C 1
ATOM 1126 O O . ASN A 1 155 ? 17.167 21.425 -6.207 1.00 71.00 155 ASN A O 1
ATOM 1130 N N . LYS A 1 156 ? 17.872 20.413 -4.341 1.00 75.19 156 LYS A N 1
ATOM 1131 C CA . LYS A 1 156 ? 18.397 19.242 -5.049 1.00 75.19 156 LYS A CA 1
ATOM 1132 C C . LYS A 1 156 ? 17.259 18.251 -5.325 1.00 75.19 156 LYS A C 1
ATOM 1134 O O . LYS A 1 156 ? 16.539 17.873 -4.403 1.00 75.19 156 LYS A O 1
ATOM 1139 N N . SER A 1 157 ? 17.108 17.856 -6.591 1.00 79.44 157 SER A N 1
ATOM 1140 C CA . SER A 1 157 ? 16.170 16.812 -7.033 1.00 79.44 157 SER A CA 1
ATOM 1141 C C . SER A 1 157 ? 16.646 15.415 -6.606 1.00 79.44 157 SER A C 1
ATOM 1143 O O . SER A 1 157 ? 17.850 15.198 -6.438 1.00 79.44 157 SER A O 1
ATOM 1145 N N . GLY A 1 158 ? 15.711 14.476 -6.450 1.00 79.31 158 GLY A N 1
ATOM 1146 C CA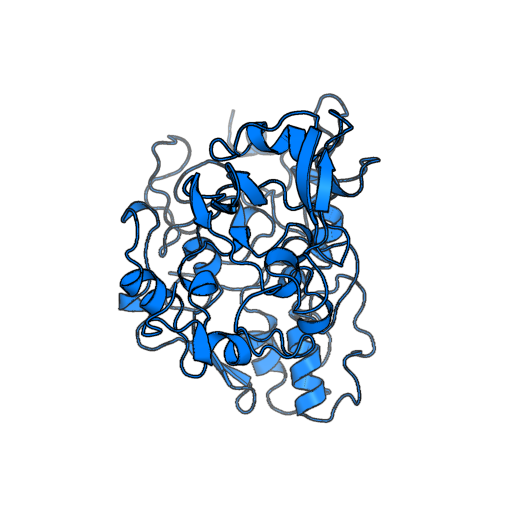 . GLY A 1 158 ? 15.968 13.092 -6.038 1.00 79.31 158 GLY A CA 1
ATOM 1147 C C . GLY A 1 158 ? 15.990 12.885 -4.522 1.00 79.31 158 GLY A C 1
ATOM 1148 O O . GLY A 1 158 ? 16.542 11.892 -4.056 1.00 79.31 158 GLY A O 1
ATOM 1149 N N . TYR A 1 159 ? 15.418 13.818 -3.756 1.00 84.44 159 TYR A N 1
ATOM 1150 C CA . TYR A 1 159 ? 15.351 13.760 -2.296 1.00 84.44 159 TYR A CA 1
ATOM 1151 C C . TYR A 1 159 ? 13.901 13.835 -1.813 1.00 84.44 159 TYR A C 1
ATOM 1153 O O . TYR A 1 159 ? 13.028 14.400 -2.475 1.00 84.44 159 TYR A O 1
ATOM 1161 N N . GLY A 1 160 ? 13.664 13.310 -0.609 1.00 88.50 160 GLY A N 1
ATOM 1162 C CA . GLY A 1 160 ? 12.474 13.658 0.162 1.00 88.50 160 GLY A CA 1
ATOM 1163 C C . GLY A 1 160 ? 12.402 15.160 0.420 1.00 88.50 160 GLY A C 1
ATOM 1164 O O . GLY A 1 160 ? 13.412 15.857 0.365 1.00 88.50 160 GLY A O 1
ATOM 1165 N N . MET A 1 161 ? 11.217 15.672 0.746 1.00 88.69 161 MET A N 1
ATOM 1166 C CA . MET A 1 161 ? 11.075 17.095 1.085 1.00 88.69 161 MET A CA 1
ATOM 1167 C C . MET A 1 161 ? 11.874 17.489 2.324 1.00 88.69 161 MET A C 1
ATOM 1169 O O . MET A 1 161 ? 12.408 18.591 2.401 1.00 88.69 161 MET A O 1
ATOM 1173 N N . VAL A 1 162 ? 11.906 16.591 3.304 1.00 89.56 162 VAL A N 1
ATOM 1174 C CA . VAL A 1 162 ? 12.568 16.755 4.595 1.00 89.56 162 VAL A CA 1
ATOM 1175 C C . VAL A 1 162 ? 13.288 15.458 4.940 1.00 89.56 162 VAL A C 1
ATOM 1177 O O . VAL A 1 162 ? 12.886 14.379 4.500 1.00 89.56 162 VAL A O 1
ATOM 1180 N N . HIS A 1 163 ? 14.340 15.548 5.746 1.00 90.50 163 HIS A N 1
ATOM 1181 C CA . HIS A 1 163 ? 15.104 14.386 6.186 1.00 90.50 163 HIS A CA 1
ATOM 1182 C C . HIS A 1 163 ? 14.400 13.703 7.372 1.00 90.50 163 HIS A C 1
ATOM 1184 O O . HIS A 1 163 ? 14.836 13.806 8.515 1.00 90.50 163 HIS A O 1
ATOM 1190 N N . ASN A 1 164 ? 13.254 13.064 7.116 1.00 90.81 164 ASN A N 1
ATOM 1191 C CA . ASN A 1 164 ? 12.464 12.394 8.149 1.00 90.81 164 ASN A CA 1
ATOM 1192 C C . ASN A 1 164 ? 11.663 11.203 7.601 1.00 90.81 164 ASN A C 1
ATOM 1194 O O . ASN A 1 164 ? 11.124 11.269 6.495 1.00 90.81 164 ASN A O 1
ATOM 1198 N N . LEU A 1 165 ? 11.530 10.151 8.416 1.00 93.75 165 LEU A N 1
ATOM 1199 C CA . LEU A 1 165 ? 10.653 9.011 8.149 1.00 93.75 165 LEU A CA 1
ATOM 1200 C C . LEU A 1 165 ? 9.272 9.222 8.781 1.00 93.75 165 LEU A C 1
ATOM 1202 O O . LEU A 1 165 ? 9.142 9.851 9.832 1.00 93.75 165 LEU A O 1
ATOM 1206 N N . THR A 1 166 ? 8.229 8.662 8.171 1.00 94.81 166 THR A N 1
ATOM 1207 C CA . THR A 1 166 ? 6.868 8.719 8.725 1.00 94.81 166 THR A CA 1
ATOM 1208 C C . THR A 1 166 ? 6.029 7.492 8.381 1.00 94.81 166 THR A C 1
ATOM 1210 O O . THR A 1 166 ? 6.199 6.869 7.333 1.00 94.81 166 THR A O 1
ATOM 1213 N N . THR A 1 167 ? 5.080 7.161 9.256 1.00 94.88 167 THR A N 1
ATOM 1214 C CA . THR A 1 167 ? 3.994 6.198 8.999 1.00 94.88 167 THR A CA 1
ATOM 1215 C C . THR A 1 167 ? 2.669 6.890 8.647 1.00 94.88 167 THR A C 1
ATOM 1217 O O . THR A 1 167 ? 1.714 6.235 8.235 1.00 94.88 167 THR A O 1
ATOM 1220 N N . GLN A 1 168 ? 2.606 8.223 8.750 1.00 94.75 168 GLN A N 1
ATOM 1221 C CA . GLN A 1 168 ? 1.469 9.047 8.328 1.00 94.75 168 GLN A CA 1
ATOM 1222 C C . GLN A 1 168 ? 1.611 9.369 6.833 1.00 94.75 168 GLN A C 1
ATOM 1224 O O . GLN A 1 168 ? 2.065 10.454 6.475 1.00 94.75 168 GLN A O 1
ATOM 1229 N N . ILE A 1 169 ? 1.286 8.402 5.972 1.00 94.31 169 ILE A N 1
ATOM 1230 C CA . ILE A 1 169 ? 1.467 8.493 4.514 1.00 94.31 169 ILE A CA 1
ATOM 1231 C C . ILE A 1 169 ? 0.180 9.040 3.865 1.00 94.31 169 ILE A C 1
ATOM 1233 O O . ILE A 1 169 ? -0.811 8.310 3.784 1.00 94.31 169 ILE A O 1
ATOM 1237 N N . PRO A 1 170 ? 0.153 10.309 3.418 1.00 92.50 170 PRO A N 1
ATOM 1238 C CA . PRO A 1 170 ? -1.007 10.891 2.745 1.00 92.50 170 PRO A CA 1
ATOM 1239 C C . PRO A 1 170 ? -1.212 10.307 1.343 1.00 92.50 170 PRO A C 1
ATOM 1241 O O . PRO A 1 170 ? -0.265 9.867 0.687 1.00 92.50 170 PRO A O 1
ATOM 1244 N N . TYR A 1 171 ? -2.448 10.365 0.840 1.00 90.25 171 TYR A N 1
ATOM 1245 C CA . TYR A 1 171 ? -2.797 9.833 -0.484 1.00 90.25 171 TYR A CA 1
ATOM 1246 C C . TYR A 1 171 ? -1.954 10.384 -1.642 1.00 90.25 171 TYR A C 1
ATOM 1248 O O . TYR A 1 171 ? -1.732 9.699 -2.637 1.00 90.25 171 TYR A O 1
ATOM 1256 N N . ASN A 1 172 ? -1.465 11.619 -1.538 1.00 88.00 172 ASN A N 1
ATOM 1257 C CA . ASN A 1 172 ? -0.667 12.229 -2.593 1.00 88.00 172 ASN A CA 1
ATOM 1258 C C . ASN A 1 172 ? 0.745 11.623 -2.708 1.00 88.00 172 ASN A C 1
ATOM 1260 O O . ASN A 1 172 ? 1.351 11.720 -3.775 1.00 88.00 172 ASN A O 1
ATOM 1264 N N . GLN A 1 173 ? 1.241 10.950 -1.661 1.00 91.06 173 GLN A N 1
ATOM 1265 C CA . GLN A 1 173 ? 2.434 10.106 -1.762 1.00 91.06 173 GLN A CA 1
ATOM 1266 C C . GLN A 1 173 ? 2.137 8.855 -2.603 1.00 91.06 173 GLN A C 1
ATOM 1268 O O . GLN A 1 173 ? 2.936 8.472 -3.453 1.00 91.06 173 GLN A O 1
ATOM 1273 N N . CYS A 1 174 ? 0.958 8.245 -2.434 1.00 91.12 174 CYS A N 1
ATOM 1274 C CA . CYS A 1 174 ? 0.505 7.135 -3.280 1.00 91.12 174 CYS A CA 1
ATOM 1275 C C . CYS A 1 174 ? 0.335 7.595 -4.738 1.00 91.12 174 CYS A C 1
ATOM 1277 O O . CYS A 1 174 ? 0.764 6.907 -5.668 1.00 91.12 174 CYS A O 1
ATOM 1279 N N . ASN A 1 175 ? -0.192 8.808 -4.933 1.00 88.62 175 ASN A N 1
ATOM 1280 C CA . ASN A 1 175 ? -0.317 9.457 -6.237 1.00 88.62 175 ASN A CA 1
ATOM 1281 C C . ASN A 1 175 ? 1.015 9.992 -6.800 1.00 88.62 175 ASN A C 1
ATOM 1283 O O . ASN A 1 175 ? 0.995 10.792 -7.724 1.00 88.62 175 ASN A O 1
ATOM 1287 N N . GLN A 1 176 ? 2.181 9.584 -6.294 1.00 85.94 176 GLN A N 1
ATOM 1288 C CA . GLN A 1 176 ? 3.419 9.705 -7.078 1.00 85.94 176 GLN A CA 1
ATOM 1289 C C . GLN A 1 176 ? 3.494 8.616 -8.162 1.00 85.94 176 GLN A C 1
ATOM 1291 O O . GLN A 1 176 ? 4.148 8.798 -9.184 1.00 85.94 176 GLN A O 1
ATOM 1296 N N . CYS A 1 177 ? 2.785 7.501 -7.949 1.00 88.12 177 CYS A N 1
ATOM 1297 C CA . CYS A 1 177 ? 2.763 6.339 -8.840 1.00 88.12 177 CYS A CA 1
ATOM 1298 C C . CYS A 1 177 ? 1.346 5.957 -9.294 1.00 88.12 177 CYS A C 1
ATOM 1300 O O . CYS A 1 177 ? 1.152 5.562 -10.443 1.00 88.12 177 CYS A O 1
ATOM 1302 N N . HIS A 1 178 ? 0.353 6.068 -8.409 1.00 89.81 178 HIS A N 1
ATOM 1303 C CA . HIS A 1 178 ? -1.052 5.793 -8.718 1.00 89.81 178 HIS A CA 1
ATOM 1304 C C . HIS A 1 178 ? -1.745 7.021 -9.314 1.00 89.81 178 HIS A C 1
ATOM 1306 O O . HIS A 1 178 ? -1.317 8.154 -9.099 1.00 89.81 178 HIS A O 1
ATOM 1312 N N . ASN A 1 179 ? -2.824 6.802 -10.070 1.00 86.94 179 ASN A N 1
ATOM 1313 C CA . ASN A 1 179 ? -3.644 7.870 -10.660 1.00 86.94 179 ASN A CA 1
ATOM 1314 C C . ASN A 1 179 ? -2.878 8.813 -11.608 1.00 86.94 179 ASN A C 1
ATOM 1316 O O . ASN A 1 179 ? -3.258 9.967 -11.800 1.00 86.94 179 ASN A O 1
ATOM 1320 N N . GLN A 1 180 ? -1.806 8.296 -12.218 1.00 84.25 180 GLN A N 1
ATOM 1321 C CA . GLN A 1 180 ? -0.910 9.026 -13.125 1.00 84.25 180 GLN A CA 1
ATOM 1322 C C . GLN A 1 180 ? -1.356 9.006 -14.583 1.00 84.25 180 GLN A C 1
ATOM 1324 O O . GLN A 1 180 ? -0.884 9.786 -15.408 1.00 84.25 180 GLN A O 1
ATOM 1329 N N . GLY A 1 181 ? -2.245 8.083 -14.925 1.00 85.81 181 GLY A N 1
ATOM 1330 C CA . GLY A 1 181 ? -2.579 7.760 -16.298 1.00 85.81 181 GLY A CA 1
ATOM 1331 C C . GLY A 1 181 ? -3.050 6.321 -16.411 1.00 85.81 181 GLY A C 1
ATOM 1332 O O . GLY A 1 181 ? -3.344 5.670 -15.408 1.00 85.81 181 GLY A O 1
ATOM 1333 N N . SER A 1 182 ? -3.099 5.822 -17.638 1.00 86.44 182 SER A N 1
ATOM 1334 C CA . SER A 1 182 ? -3.645 4.504 -17.949 1.00 86.44 182 SER A CA 1
ATOM 1335 C C . SER A 1 182 ? -2.706 3.737 -18.872 1.00 86.44 182 SER A C 1
ATOM 1337 O O . SER A 1 182 ? -2.115 4.305 -19.792 1.00 86.44 182 SER A O 1
ATOM 1339 N N . HIS A 1 183 ? -2.586 2.432 -18.635 1.00 86.56 183 HIS A N 1
ATOM 1340 C CA . HIS A 1 183 ? -1.860 1.530 -19.525 1.00 86.56 183 HIS A CA 1
ATOM 1341 C C . HIS A 1 183 ? -2.760 1.123 -20.698 1.00 86.56 183 HIS A C 1
ATOM 1343 O O . HIS A 1 183 ? -3.865 0.617 -20.500 1.00 86.56 183 HIS A O 1
ATOM 1349 N N . ASP A 1 184 ? -2.278 1.323 -21.922 1.00 88.38 184 ASP A N 1
ATOM 1350 C CA . ASP A 1 184 ? -2.871 0.795 -23.148 1.00 88.38 184 ASP A CA 1
ATOM 1351 C C . ASP A 1 184 ? -2.229 -0.563 -23.436 1.00 88.38 184 ASP A C 1
ATOM 1353 O O . ASP A 1 184 ? -1.111 -0.655 -23.943 1.00 88.38 184 ASP A O 1
ATOM 1357 N N . ILE A 1 185 ? -2.945 -1.633 -23.100 1.00 88.38 185 ILE A N 1
ATOM 1358 C CA . ILE A 1 185 ? -2.460 -3.008 -23.263 1.00 88.38 185 ILE A CA 1
ATOM 1359 C C . ILE A 1 185 ? -2.359 -3.451 -24.728 1.00 88.38 185 ILE A C 1
ATOM 1361 O O . ILE A 1 185 ? -1.729 -4.465 -25.000 1.00 88.38 185 ILE A O 1
ATOM 1365 N N . ILE A 1 186 ? -2.972 -2.739 -25.680 1.00 86.56 186 ILE A N 1
ATOM 1366 C CA . ILE A 1 186 ? -2.869 -3.066 -27.109 1.00 86.56 186 ILE A CA 1
ATOM 1367 C C . ILE A 1 186 ? -1.569 -2.482 -27.664 1.00 86.56 186 ILE A C 1
ATOM 1369 O O . ILE A 1 186 ? -0.849 -3.155 -28.403 1.00 86.56 186 ILE A O 1
ATOM 1373 N N . LYS A 1 187 ? -1.253 -1.240 -27.284 1.00 88.12 187 LYS A N 1
ATOM 1374 C CA . LYS A 1 187 ? -0.015 -0.558 -27.691 1.00 88.12 187 LYS A CA 1
ATOM 1375 C C . LYS A 1 187 ? 1.186 -0.897 -26.813 1.00 88.12 187 LYS A C 1
ATOM 1377 O O . LYS A 1 187 ? 2.312 -0.704 -27.254 1.00 88.12 187 LYS A O 1
ATOM 1382 N N . MET A 1 188 ? 0.953 -1.438 -25.617 1.00 89.94 188 MET A N 1
ATOM 1383 C CA . MET A 1 188 ? 1.957 -1.635 -24.564 1.00 89.94 188 MET A CA 1
ATOM 1384 C C . MET A 1 188 ? 2.580 -0.320 -24.092 1.00 89.94 188 MET A C 1
ATOM 1386 O O . MET A 1 188 ? 3.771 -0.245 -23.805 1.00 89.94 188 MET A O 1
ATOM 1390 N N . GLU A 1 189 ? 1.776 0.736 -24.030 1.00 85.62 189 GLU A N 1
ATOM 1391 C CA . GLU A 1 189 ? 2.227 2.081 -23.680 1.00 85.62 189 GLU A CA 1
ATOM 1392 C C . GLU A 1 189 ? 1.487 2.602 -22.454 1.00 85.62 189 GLU A C 1
ATOM 1394 O O . GLU A 1 189 ? 0.323 2.282 -22.221 1.00 85.62 189 GLU A O 1
ATOM 1399 N N . PHE A 1 190 ? 2.153 3.458 -21.687 1.00 85.31 190 PHE A N 1
ATOM 1400 C CA . PHE A 1 190 ? 1.516 4.211 -20.618 1.00 85.31 190 PHE A CA 1
ATOM 1401 C C . PHE A 1 190 ? 1.163 5.612 -21.110 1.00 85.31 190 PHE A C 1
ATOM 1403 O O . PHE A 1 190 ? 2.033 6.367 -21.544 1.00 85.31 190 PHE A O 1
ATOM 1410 N N . SER A 1 191 ? -0.117 5.963 -21.026 1.00 84.75 191 SER A N 1
ATOM 1411 C CA . SER A 1 191 ? -0.609 7.299 -21.345 1.00 84.75 191 SER A CA 1
ATOM 1412 C C . SER A 1 191 ? -0.836 8.079 -20.062 1.00 84.75 191 SER A C 1
ATOM 1414 O O . SER A 1 191 ? -1.760 7.786 -19.304 1.00 84.75 191 SER A O 1
ATOM 1416 N N . VAL A 1 192 ? -0.007 9.094 -19.838 1.00 83.00 192 VAL A N 1
ATOM 1417 C CA . VAL A 1 192 ? -0.145 10.028 -18.715 1.00 83.00 192 VAL A CA 1
ATOM 1418 C C . VAL A 1 192 ? -1.464 10.788 -18.841 1.00 83.00 192 VAL A C 1
ATOM 1420 O O . VAL A 1 192 ? -1.858 11.185 -19.943 1.00 83.00 192 VAL A O 1
ATOM 1423 N N . ARG A 1 193 ? -2.152 11.029 -17.721 1.00 84.12 193 ARG A N 1
ATOM 1424 C CA . ARG A 1 193 ? -3.396 11.806 -17.748 1.00 84.12 193 ARG A CA 1
ATOM 1425 C C . ARG A 1 193 ? -3.133 13.255 -18.214 1.00 84.12 193 ARG A C 1
ATOM 1427 O O . ARG A 1 193 ? -2.208 13.905 -17.719 1.00 84.12 193 ARG A O 1
ATOM 1434 N N . PRO A 1 194 ? -3.935 13.810 -19.141 1.00 82.88 194 PRO A N 1
ATOM 1435 C CA . PRO A 1 194 ? -3.673 15.137 -19.716 1.00 82.88 194 PRO A CA 1
ATOM 1436 C C . PRO A 1 194 ? -3.715 16.307 -18.722 1.00 82.88 194 PRO A C 1
ATOM 1438 O O . PRO A 1 194 ? -3.181 17.380 -18.997 1.00 82.88 194 PRO A O 1
ATOM 1441 N N . ASP A 1 195 ? -4.377 16.136 -17.580 1.00 83.06 195 ASP A N 1
ATOM 1442 C CA . ASP A 1 195 ? -4.574 17.155 -16.552 1.00 83.06 195 ASP A CA 1
ATOM 1443 C C . ASP A 1 195 ? -3.567 17.070 -15.395 1.00 83.06 195 ASP A C 1
ATOM 1445 O O . ASP A 1 195 ? -3.715 17.828 -14.436 1.00 83.06 195 ASP A O 1
ATOM 1449 N N . MET A 1 196 ? -2.517 16.234 -15.497 1.00 80.50 196 MET A N 1
ATOM 1450 C CA . MET A 1 196 ? -1.488 16.071 -14.454 1.00 80.50 196 MET A CA 1
ATOM 1451 C C . MET A 1 196 ? -0.995 17.409 -13.888 1.00 80.50 196 MET A C 1
ATOM 1453 O O . MET A 1 196 ? -0.979 17.601 -12.678 1.00 80.50 196 MET A O 1
ATOM 1457 N N . GLY A 1 197 ? -0.693 18.393 -14.741 1.00 74.50 197 GLY A N 1
ATOM 1458 C CA . GLY A 1 197 ? -0.212 19.711 -14.299 1.00 74.50 197 GLY A CA 1
ATOM 1459 C C . GLY A 1 197 ? -1.179 20.519 -13.415 1.00 74.50 197 GLY A C 1
ATOM 1460 O O . GLY A 1 197 ? -0.781 21.556 -12.896 1.00 74.50 197 GLY A O 1
ATOM 1461 N N . LYS A 1 198 ? -2.438 20.085 -13.251 1.00 73.06 198 LYS A N 1
ATOM 1462 C CA . LYS A 1 198 ? -3.478 20.745 -12.437 1.00 73.06 198 LYS A CA 1
ATOM 1463 C C . LYS A 1 198 ? -3.865 19.970 -11.175 1.00 73.06 198 LYS A C 1
ATOM 1465 O O . LYS A 1 198 ? -4.459 20.552 -10.275 1.00 73.06 198 LYS A O 1
ATOM 1470 N N . VAL A 1 199 ? -3.583 18.671 -11.143 1.00 71.38 199 VAL A N 1
ATOM 1471 C CA . VAL A 1 199 ? -4.073 17.709 -10.130 1.00 71.38 199 VAL A CA 1
ATOM 1472 C C . VAL A 1 199 ? -2.944 17.106 -9.295 1.00 71.38 199 VAL A C 1
ATOM 1474 O O . VAL A 1 199 ? -3.160 16.277 -8.416 1.00 71.38 199 VAL A O 1
ATOM 1477 N N . ILE A 1 200 ? -1.719 17.557 -9.551 1.00 70.25 200 ILE A N 1
ATOM 1478 C CA . ILE A 1 200 ? -0.566 17.331 -8.697 1.00 70.25 200 ILE A CA 1
ATOM 1479 C C . ILE A 1 200 ? -0.670 18.259 -7.492 1.00 70.25 200 ILE A C 1
ATOM 1481 O O . ILE A 1 200 ? -0.584 19.482 -7.632 1.00 70.25 200 ILE A O 1
ATOM 1485 N N . ARG A 1 201 ? -0.810 17.679 -6.299 1.00 69.81 201 ARG A N 1
ATOM 1486 C CA . ARG A 1 201 ? -0.798 18.439 -5.048 1.00 69.81 201 ARG A CA 1
ATOM 1487 C C . ARG A 1 201 ? 0.334 18.021 -4.139 1.00 69.81 201 ARG A C 1
ATOM 1489 O O . ARG A 1 201 ? 0.572 16.843 -3.874 1.00 69.81 201 ARG A O 1
ATOM 1496 N N . ASP A 1 202 ? 0.989 19.042 -3.621 1.00 69.12 202 ASP A N 1
ATOM 1497 C CA . ASP A 1 202 ? 1.922 18.936 -2.519 1.00 69.12 202 ASP A CA 1
ATOM 1498 C C . ASP A 1 202 ? 1.134 18.767 -1.205 1.00 69.12 202 ASP A C 1
ATOM 1500 O O . ASP A 1 202 ? 0.096 19.408 -1.026 1.00 69.12 202 ASP A O 1
ATOM 1504 N N . TRP A 1 203 ? 1.590 17.926 -0.271 1.00 66.38 203 TRP A N 1
ATOM 1505 C CA . TRP A 1 203 ? 0.890 17.785 1.016 1.00 66.38 203 TRP A CA 1
ATOM 1506 C C . TRP A 1 203 ? 1.018 19.055 1.867 1.00 66.38 203 TRP A C 1
ATOM 1508 O O . TRP A 1 203 ? 0.254 19.246 2.812 1.00 66.38 203 TRP A O 1
ATOM 1518 N N . THR A 1 204 ? 1.979 19.930 1.555 1.00 64.31 204 THR A N 1
ATOM 1519 C CA . THR A 1 204 ? 2.150 21.241 2.194 1.00 64.31 204 THR A CA 1
ATOM 1520 C C . THR A 1 204 ? 1.077 22.243 1.764 1.00 64.31 204 THR A C 1
ATOM 1522 O O . THR A 1 204 ? 0.900 23.258 2.434 1.00 64.31 204 THR A O 1
ATOM 1525 N N . ALA A 1 205 ? 0.287 21.942 0.723 1.00 65.31 205 ALA A N 1
ATOM 1526 C CA . ALA A 1 205 ? -0.823 22.782 0.267 1.00 65.31 205 ALA A CA 1
ATOM 1527 C C . ALA A 1 205 ? -2.014 22.839 1.252 1.00 65.31 205 ALA A C 1
ATOM 1529 O O . ALA A 1 205 ? -3.001 23.528 0.992 1.00 65.31 205 ALA A O 1
ATOM 1530 N N . GLY A 1 206 ? -1.930 22.142 2.390 1.00 66.69 206 GLY A N 1
ATOM 1531 C CA . GLY A 1 206 ? -2.973 22.088 3.411 1.00 66.69 206 GLY A CA 1
ATOM 1532 C C . GLY A 1 206 ? -4.033 21.020 3.130 1.00 66.69 206 GLY A C 1
ATOM 1533 O O . GLY A 1 206 ? -3.874 20.159 2.267 1.00 66.69 206 GLY A O 1
ATOM 1534 N N . TYR A 1 207 ? -5.124 21.042 3.903 1.00 66.69 207 TYR A N 1
ATOM 1535 C CA . TYR A 1 207 ? -6.181 20.035 3.781 1.00 66.69 207 TYR A CA 1
ATOM 1536 C C . TYR A 1 207 ? -6.960 20.201 2.473 1.00 66.69 207 TYR A C 1
ATOM 1538 O O . TYR A 1 207 ? -7.633 21.212 2.266 1.00 66.69 207 TYR A O 1
ATOM 1546 N N . SER A 1 208 ? -6.920 19.174 1.622 1.00 74.69 208 SER A N 1
ATOM 1547 C CA . SER A 1 208 ? -7.705 19.121 0.392 1.00 74.69 208 SER A CA 1
ATOM 1548 C C . SER A 1 208 ? -9.203 19.021 0.687 1.00 74.69 208 SER A C 1
ATOM 1550 O O . SER A 1 208 ? -9.647 18.289 1.580 1.00 74.69 208 SER A O 1
ATOM 1552 N N . THR A 1 209 ? -10.015 19.759 -0.073 1.00 83.12 209 THR A N 1
ATOM 1553 C CA . THR A 1 209 ? -11.465 19.557 -0.044 1.00 83.12 209 THR A CA 1
ATOM 1554 C C . THR A 1 209 ? -11.815 18.211 -0.679 1.00 83.12 209 THR A C 1
ATOM 1556 O O . THR A 1 209 ? -11.018 17.595 -1.383 1.00 83.12 209 THR A O 1
ATOM 1559 N N . TRP A 1 210 ? -13.047 17.737 -0.489 1.00 82.88 210 TRP A N 1
ATOM 1560 C CA . TRP A 1 210 ? -13.483 16.512 -1.165 1.00 82.88 210 TRP A CA 1
ATOM 1561 C C . TRP A 1 210 ? -13.421 16.643 -2.699 1.00 82.88 210 TRP A C 1
ATOM 1563 O O . TRP A 1 210 ? -13.043 15.696 -3.379 1.00 82.88 210 TRP A O 1
ATOM 1573 N N . THR A 1 211 ? -13.757 17.818 -3.251 1.00 82.62 211 THR A N 1
ATOM 1574 C CA . THR A 1 211 ? -13.678 18.065 -4.704 1.00 82.62 211 THR A CA 1
ATOM 1575 C C . THR A 1 211 ? -12.237 18.001 -5.194 1.00 82.62 211 THR A C 1
ATOM 1577 O O . THR A 1 211 ? -11.990 17.466 -6.269 1.00 82.62 211 THR A O 1
ATOM 1580 N N . ASP A 1 212 ? -11.306 18.511 -4.389 1.00 83.81 212 ASP A N 1
ATOM 1581 C CA . ASP A 1 212 ? -9.881 18.439 -4.685 1.00 83.81 212 ASP A CA 1
ATOM 1582 C C . ASP A 1 212 ? -9.395 16.991 -4.723 1.00 83.81 212 ASP A C 1
ATOM 1584 O O . ASP A 1 212 ? -8.802 16.559 -5.703 1.00 83.81 212 ASP A O 1
ATOM 1588 N N . ARG A 1 213 ? -9.733 16.200 -3.700 1.00 86.62 213 ARG A N 1
ATOM 1589 C CA . ARG A 1 213 ? -9.388 14.773 -3.675 1.00 86.62 213 ARG A CA 1
ATOM 1590 C C . ARG A 1 213 ? -9.980 14.038 -4.872 1.00 86.62 213 ARG A C 1
ATOM 1592 O O . ARG A 1 213 ? -9.276 13.271 -5.514 1.00 86.62 213 ARG A O 1
ATOM 1599 N N . LEU A 1 214 ? -11.243 14.307 -5.217 1.00 84.25 214 LEU A N 1
ATOM 1600 C CA . LEU A 1 214 ? -11.871 13.698 -6.389 1.00 84.25 214 LEU A CA 1
ATOM 1601 C C . LEU A 1 214 ? -11.071 13.984 -7.667 1.00 84.25 214 LEU A C 1
ATOM 1603 O O . LEU A 1 214 ? -10.845 13.058 -8.437 1.00 84.25 214 LEU A O 1
ATOM 1607 N N . SER A 1 215 ? -10.640 15.230 -7.902 1.00 84.62 215 SER A N 1
ATOM 1608 C CA . SER A 1 215 ? -9.836 15.543 -9.091 1.00 84.62 215 SER A CA 1
ATOM 1609 C C . SER A 1 215 ? -8.489 14.830 -9.079 1.00 84.62 215 SER A C 1
ATOM 1611 O O . SER A 1 215 ? -8.030 14.377 -10.123 1.00 84.62 215 SER A O 1
ATOM 1613 N N . ASP A 1 216 ? -7.871 14.703 -7.908 1.00 84.12 216 ASP A N 1
ATOM 1614 C CA . ASP A 1 216 ? -6.544 14.110 -7.771 1.00 84.12 216 ASP A CA 1
ATOM 1615 C C . ASP A 1 216 ? -6.580 12.586 -7.976 1.00 84.12 216 ASP A C 1
ATOM 1617 O O . ASP A 1 216 ? -5.682 12.036 -8.606 1.00 84.12 216 ASP A O 1
ATOM 1621 N N . TYR A 1 217 ? -7.633 11.911 -7.501 1.00 78.69 217 TYR A N 1
ATOM 1622 C CA . TYR A 1 217 ? -7.832 10.465 -7.670 1.00 78.69 217 TYR A CA 1
ATOM 1623 C C . TYR A 1 217 ? -8.385 10.065 -9.037 1.00 78.69 217 TYR A C 1
ATOM 1625 O O . TYR A 1 217 ? -8.211 8.925 -9.449 1.00 78.69 217 TYR A O 1
ATOM 1633 N N . TYR A 1 218 ? -9.089 10.963 -9.727 1.00 76.69 218 TYR A N 1
ATOM 1634 C CA . TYR A 1 218 ? -9.836 10.596 -10.924 1.00 76.69 218 TYR A CA 1
ATOM 1635 C C . TYR A 1 218 ? -8.939 10.050 -12.044 1.00 76.69 218 TYR A C 1
ATOM 1637 O O . TYR A 1 218 ? -8.058 10.747 -12.550 1.00 76.69 218 TYR A O 1
ATOM 1645 N N . LEU A 1 219 ? -9.262 8.840 -12.499 1.00 75.38 219 LEU A N 1
ATOM 1646 C CA . LEU A 1 219 ? -8.834 8.283 -13.774 1.00 75.38 219 LEU A CA 1
ATOM 1647 C C . LEU A 1 219 ? -10.060 8.093 -14.684 1.00 75.38 219 LEU A C 1
ATOM 1649 O O . LEU A 1 219 ? -11.087 7.579 -14.228 1.00 75.38 219 LEU A O 1
ATOM 1653 N N . PRO A 1 220 ? -9.997 8.496 -15.969 1.00 68.62 220 PRO A N 1
ATOM 1654 C CA . PRO A 1 220 ? -11.085 8.253 -16.909 1.00 68.62 220 PRO A CA 1
ATOM 1655 C C . PRO A 1 220 ? -11.464 6.767 -16.980 1.00 68.62 220 PRO A C 1
ATOM 1657 O O . PRO A 1 220 ? -10.652 5.937 -17.375 1.00 68.62 220 PRO A O 1
ATOM 1660 N N . GLY A 1 221 ? -12.715 6.448 -16.636 1.00 72.12 221 GLY A N 1
ATOM 1661 C CA . GLY A 1 221 ? -13.246 5.079 -16.662 1.00 72.12 221 GLY A CA 1
ATOM 1662 C C . GLY A 1 221 ? -13.266 4.361 -15.310 1.00 72.12 221 GLY A C 1
ATOM 1663 O O . GLY A 1 221 ? -13.854 3.286 -15.227 1.00 72.12 221 GLY A O 1
ATOM 1664 N N . GLU A 1 222 ? -12.708 4.956 -14.253 1.00 81.56 222 GLU A N 1
ATOM 1665 C CA . GLU A 1 222 ? -12.769 4.407 -12.895 1.00 81.56 222 GLU A CA 1
ATOM 1666 C C . GLU A 1 222 ? -13.890 5.055 -12.067 1.00 81.56 222 GLU A C 1
ATOM 1668 O O . GLU A 1 222 ? -14.189 6.248 -12.190 1.00 81.56 222 GLU A O 1
ATOM 1673 N N . LEU A 1 223 ? -14.535 4.250 -11.220 1.00 84.69 223 LEU A N 1
ATOM 1674 C CA . LEU A 1 223 ? -15.576 4.683 -10.289 1.00 84.69 223 LEU A CA 1
ATOM 1675 C C . LEU A 1 223 ? -15.089 4.473 -8.860 1.00 84.69 223 LEU A C 1
ATOM 1677 O O . LEU A 1 223 ? -14.599 3.400 -8.534 1.00 84.69 223 LEU A O 1
ATOM 1681 N N . PHE A 1 224 ? -15.300 5.476 -8.008 1.00 86.50 224 PHE A N 1
ATOM 1682 C CA . PHE A 1 224 ? -14.885 5.444 -6.605 1.00 86.50 224 PHE A CA 1
ATOM 1683 C C . PHE A 1 224 ? -16.074 5.638 -5.674 1.00 86.50 224 PHE A C 1
ATOM 1685 O O . PHE A 1 224 ? -16.855 6.583 -5.838 1.00 86.50 224 PHE A O 1
ATOM 1692 N N . ALA A 1 225 ? -16.204 4.802 -4.654 1.00 89.69 225 ALA A N 1
ATOM 1693 C CA . ALA A 1 225 ? -17.091 5.071 -3.537 1.00 89.69 225 ALA A CA 1
ATOM 1694 C C . ALA A 1 225 ? -16.603 6.301 -2.748 1.00 89.69 225 ALA A C 1
ATOM 1696 O O . ALA A 1 225 ? -15.420 6.641 -2.705 1.00 89.69 225 ALA A O 1
ATOM 1697 N N . LYS A 1 226 ? -17.524 6.997 -2.073 1.00 87.81 226 LYS A N 1
ATOM 1698 C CA . LYS A 1 226 ? -17.217 8.221 -1.316 1.00 87.81 226 LYS A CA 1
ATOM 1699 C C . LYS A 1 226 ? -16.085 8.038 -0.302 1.00 87.81 226 LYS A C 1
ATOM 1701 O O . LYS A 1 226 ? -15.331 8.990 -0.091 1.00 87.81 226 LYS A O 1
ATOM 1706 N N . CYS A 1 227 ? -15.981 6.873 0.338 1.00 90.38 227 CYS A N 1
ATOM 1707 C CA . CYS A 1 227 ? -14.919 6.577 1.300 1.00 90.38 227 CYS A CA 1
ATOM 1708 C C . CYS A 1 227 ? -13.537 6.529 0.636 1.00 90.38 227 CYS A C 1
ATOM 1710 O O . CYS A 1 227 ? -12.623 7.136 1.178 1.00 90.38 227 CYS A O 1
ATOM 1712 N N . GLU A 1 228 ? -13.405 5.944 -0.555 1.00 90.12 228 GLU A N 1
ATOM 1713 C CA . GLU A 1 228 ? -12.141 5.865 -1.309 1.00 90.12 228 GLU A CA 1
ATOM 1714 C C . GLU A 1 228 ? -11.604 7.255 -1.685 1.00 90.12 228 GLU A C 1
ATOM 1716 O O . GLU A 1 228 ? -10.399 7.481 -1.712 1.00 90.12 228 GLU A O 1
ATOM 1721 N N . VAL A 1 229 ? -12.501 8.229 -1.877 1.00 88.19 229 VAL A N 1
ATOM 1722 C CA . VAL A 1 229 ? -12.129 9.636 -2.106 1.00 88.19 229 VAL A CA 1
ATOM 1723 C C . VAL A 1 229 ? -11.882 10.390 -0.792 1.00 88.19 229 VAL A C 1
ATOM 1725 O O . VAL A 1 229 ? -11.092 11.330 -0.744 1.00 88.19 229 VAL A O 1
ATOM 1728 N N . SER A 1 230 ? -12.583 10.036 0.287 1.00 88.62 230 SER A N 1
ATOM 1729 C CA . SER A 1 230 ? -12.563 10.806 1.544 1.00 88.62 230 SER A CA 1
ATOM 1730 C C . SER A 1 230 ? -11.450 10.395 2.504 1.00 88.62 230 SER A C 1
ATOM 1732 O O . SER A 1 230 ? -11.009 11.228 3.296 1.00 88.62 230 SER A O 1
ATOM 1734 N N . LEU A 1 231 ? -11.061 9.125 2.467 1.00 92.25 231 LEU A N 1
ATOM 1735 C CA . LEU A 1 231 ? -10.019 8.528 3.291 1.00 92.25 231 LEU A CA 1
ATOM 1736 C C . LEU A 1 231 ? -8.667 8.603 2.578 1.00 92.25 231 LEU A C 1
ATOM 1738 O O . LEU A 1 231 ? -8.608 8.716 1.348 1.00 92.25 231 LEU A O 1
ATOM 1742 N N . ASP A 1 232 ? -7.579 8.557 3.346 1.00 93.56 232 ASP A N 1
ATOM 1743 C CA . ASP A 1 232 ? -6.250 8.313 2.786 1.00 93.56 232 ASP A CA 1
ATOM 1744 C C . ASP A 1 232 ? -6.079 6.821 2.494 1.00 93.56 232 ASP A C 1
ATOM 1746 O O . ASP A 1 232 ? -6.694 5.981 3.147 1.00 93.56 232 ASP A O 1
ATOM 1750 N N . CYS A 1 233 ? -5.247 6.473 1.508 1.00 94.31 233 CYS A N 1
ATOM 1751 C CA . CYS A 1 233 ? -5.121 5.092 1.038 1.00 94.31 233 CYS A CA 1
ATOM 1752 C C . CYS A 1 233 ? -4.825 4.114 2.188 1.00 94.31 233 CYS A C 1
ATOM 1754 O O . CYS A 1 233 ? -5.453 3.064 2.260 1.00 94.31 233 CYS A O 1
ATOM 1756 N N . ILE A 1 234 ? -3.952 4.499 3.127 1.00 96.12 234 ILE A N 1
ATOM 1757 C CA . ILE A 1 234 ? -3.558 3.690 4.296 1.00 96.12 234 ILE A CA 1
ATOM 1758 C C . ILE A 1 234 ? -4.640 3.568 5.384 1.00 96.12 234 ILE A C 1
ATOM 1760 O O . ILE A 1 234 ? -4.478 2.812 6.341 1.00 96.12 234 ILE A O 1
ATOM 1764 N N . ASP A 1 235 ? -5.740 4.316 5.286 1.00 96.50 235 ASP A N 1
ATOM 1765 C CA . ASP A 1 235 ? -6.887 4.136 6.182 1.00 96.50 235 ASP A CA 1
ATOM 1766 C C . ASP A 1 235 ? -7.656 2.853 5.834 1.00 96.50 235 ASP A C 1
ATOM 1768 O O . ASP A 1 235 ? -8.265 2.260 6.722 1.00 96.50 235 ASP A O 1
ATOM 1772 N N . CYS A 1 236 ? -7.589 2.422 4.567 1.00 94.25 236 CYS A N 1
ATOM 1773 C CA . CYS A 1 236 ? -8.153 1.168 4.074 1.00 94.25 236 CYS A CA 1
ATOM 1774 C C . CYS A 1 236 ? -7.044 0.137 3.820 1.00 94.25 236 CYS A C 1
ATOM 1776 O O . CYS A 1 236 ? -7.016 -0.897 4.480 1.00 94.25 236 CYS A O 1
ATOM 1778 N N . HIS A 1 237 ? -6.091 0.444 2.932 1.00 94.94 237 HIS A N 1
ATOM 1779 C CA . HIS A 1 237 ? -4.994 -0.456 2.588 1.00 94.94 237 HIS A CA 1
ATOM 1780 C C . HIS A 1 237 ? -4.171 -0.809 3.820 1.00 94.94 237 HIS A C 1
ATOM 1782 O O . HIS A 1 237 ? -3.531 0.037 4.453 1.00 94.94 237 HIS A O 1
ATOM 1788 N N . THR A 1 238 ? -4.214 -2.090 4.145 1.00 93.44 238 THR A N 1
ATOM 1789 C CA . THR A 1 238 ? -3.614 -2.643 5.346 1.00 93.44 238 THR A CA 1
ATOM 1790 C C . THR A 1 238 ? -2.101 -2.782 5.212 1.00 93.44 238 THR A C 1
ATOM 1792 O O . THR A 1 238 ? -1.511 -2.572 4.145 1.00 93.44 238 THR A O 1
ATOM 1795 N N . ARG A 1 239 ? -1.438 -3.168 6.308 1.00 92.19 239 ARG A N 1
ATOM 1796 C CA . ARG A 1 239 ? 0.002 -3.430 6.285 1.00 92.19 239 ARG A CA 1
ATOM 1797 C C . ARG A 1 239 ? 0.302 -4.572 5.314 1.00 92.19 239 ARG A C 1
ATOM 1799 O O . ARG A 1 239 ? 1.279 -4.478 4.577 1.00 92.19 239 ARG A O 1
ATOM 1806 N N . GLN A 1 240 ? -0.541 -5.606 5.283 1.00 94.12 240 GLN A N 1
ATOM 1807 C CA . GLN A 1 240 ? -0.355 -6.758 4.399 1.00 94.12 240 GLN A CA 1
ATOM 1808 C C . GLN A 1 240 ? -0.711 -6.468 2.937 1.00 94.12 240 GLN A C 1
ATOM 1810 O O . GLN A 1 240 ? -0.044 -7.005 2.056 1.00 94.12 240 GLN A O 1
ATOM 1815 N N . ASP A 1 241 ? -1.668 -5.575 2.659 1.00 93.06 241 ASP A N 1
ATOM 1816 C CA . ASP A 1 241 ? -1.941 -5.121 1.284 1.00 93.06 241 ASP A CA 1
ATOM 1817 C C . ASP A 1 241 ? -0.721 -4.406 0.681 1.00 93.06 241 ASP A C 1
ATOM 1819 O O . ASP A 1 241 ? -0.316 -4.662 -0.454 1.00 93.06 241 ASP A O 1
ATOM 1823 N N . VAL A 1 242 ? -0.131 -3.482 1.449 1.00 93.69 242 VAL A N 1
ATOM 1824 C CA . VAL A 1 242 ? 0.917 -2.577 0.952 1.00 93.69 242 VAL A CA 1
ATOM 1825 C C . VAL A 1 242 ? 2.293 -3.236 1.004 1.00 93.69 242 VAL A C 1
ATOM 1827 O O . VAL A 1 242 ? 3.055 -3.197 0.038 1.00 93.69 242 VAL A O 1
ATOM 1830 N N . MET A 1 243 ? 2.626 -3.843 2.141 1.00 94.69 243 MET A N 1
ATOM 1831 C CA . MET A 1 243 ? 3.945 -4.420 2.409 1.00 94.69 243 MET A CA 1
ATOM 1832 C C . MET A 1 243 ? 3.953 -5.947 2.319 1.00 94.69 243 MET A C 1
ATOM 1834 O O . MET A 1 243 ? 4.963 -6.568 2.622 1.00 94.69 243 MET A O 1
ATOM 1838 N N . GLY A 1 244 ? 2.869 -6.568 1.860 1.00 94.06 244 GLY A N 1
ATOM 1839 C CA . GLY A 1 244 ? 2.786 -8.011 1.670 1.00 94.06 244 GLY A CA 1
ATOM 1840 C C . GLY A 1 244 ? 2.556 -8.801 2.962 1.00 94.06 244 GLY A C 1
ATOM 1841 O O . GLY A 1 244 ? 2.842 -8.369 4.077 1.00 94.06 244 GLY A O 1
ATOM 1842 N N . ASP A 1 245 ? 2.077 -10.028 2.791 1.00 93.81 245 ASP A N 1
ATOM 1843 C CA . ASP A 1 245 ? 1.901 -11.037 3.845 1.00 93.81 245 ASP A CA 1
ATOM 1844 C C . ASP A 1 245 ? 2.934 -12.176 3.737 1.00 93.81 245 ASP A C 1
ATOM 1846 O O . ASP A 1 245 ? 2.805 -13.228 4.366 1.00 93.81 245 ASP A O 1
ATOM 1850 N N . GLY A 1 246 ? 3.957 -11.988 2.898 1.00 93.12 246 GLY A N 1
ATOM 1851 C CA . GLY A 1 246 ? 4.964 -12.998 2.590 1.00 93.12 246 GLY A CA 1
ATOM 1852 C C . GLY A 1 246 ? 4.502 -14.067 1.596 1.00 93.12 246 GLY A C 1
ATOM 1853 O O . GLY A 1 246 ? 5.290 -14.969 1.290 1.00 93.12 246 GLY A O 1
ATOM 1854 N N . LYS A 1 247 ? 3.271 -14.012 1.074 1.00 93.62 247 LYS A N 1
ATOM 1855 C CA . LYS A 1 247 ? 2.824 -14.840 -0.054 1.00 93.62 247 LYS A CA 1
ATOM 1856 C C . LYS A 1 247 ? 3.072 -14.113 -1.370 1.00 93.62 247 LYS A C 1
ATOM 1858 O O . LYS A 1 247 ? 3.171 -12.894 -1.434 1.00 93.62 247 LYS A O 1
ATOM 1863 N N . PHE A 1 248 ? 3.210 -14.899 -2.431 1.00 94.31 248 PHE A N 1
ATOM 1864 C CA . PHE A 1 248 ? 3.387 -14.376 -3.777 1.00 94.31 248 PHE A CA 1
ATOM 1865 C C . PHE A 1 248 ? 2.058 -14.407 -4.517 1.00 94.31 248 PHE A C 1
ATOM 1867 O O . PHE A 1 248 ? 1.409 -15.451 -4.558 1.00 94.31 248 PHE A O 1
ATOM 1874 N N . TYR A 1 249 ? 1.686 -13.276 -5.105 1.00 95.06 249 TYR A N 1
ATOM 1875 C CA . TYR A 1 249 ? 0.440 -13.124 -5.841 1.00 95.06 249 TYR A CA 1
ATOM 1876 C C . TYR A 1 249 ? 0.718 -12.638 -7.260 1.00 95.06 249 TYR A C 1
ATOM 1878 O O . TYR A 1 249 ? 1.475 -11.694 -7.476 1.00 95.06 249 TYR A O 1
ATOM 1886 N N . THR A 1 250 ? 0.044 -13.248 -8.228 1.00 95.88 250 THR A N 1
ATOM 1887 C CA . THR A 1 250 ? 0.039 -12.846 -9.643 1.00 95.88 250 THR A CA 1
ATOM 1888 C C . THR A 1 250 ? -1.278 -12.179 -10.040 1.00 95.88 250 THR A C 1
ATOM 1890 O O . THR A 1 250 ? -1.578 -12.026 -11.217 1.00 95.88 250 THR A O 1
ATOM 1893 N N . SER A 1 251 ? -2.088 -11.771 -9.064 1.00 93.56 251 SER A N 1
ATOM 1894 C CA . SER A 1 251 ? -3.345 -11.062 -9.281 1.00 93.56 251 SER A CA 1
ATOM 1895 C C . SER A 1 251 ? -3.631 -10.162 -8.091 1.00 93.56 251 SER A C 1
ATOM 1897 O O . SER A 1 251 ? -3.554 -10.602 -6.943 1.00 93.56 251 SER A O 1
ATOM 1899 N N . GLN A 1 252 ? -3.991 -8.910 -8.372 1.00 91.50 252 GLN A N 1
ATOM 1900 C CA . GLN A 1 252 ? -4.393 -7.957 -7.338 1.00 91.50 252 GLN A CA 1
ATOM 1901 C C . GLN A 1 252 ? -5.606 -8.470 -6.564 1.00 91.50 252 GLN A C 1
ATOM 1903 O O . GLN A 1 252 ? -5.614 -8.363 -5.348 1.00 91.50 252 GLN A O 1
ATOM 1908 N N . HIS A 1 253 ? -6.561 -9.118 -7.242 1.00 91.25 253 HIS A N 1
ATOM 1909 C CA . HIS A 1 253 ? -7.763 -9.672 -6.618 1.00 91.25 253 HIS A CA 1
ATOM 1910 C C . HIS A 1 253 ? -7.447 -10.674 -5.496 1.00 91.25 253 HIS A C 1
ATOM 1912 O O . HIS A 1 253 ? -8.083 -10.653 -4.447 1.00 91.25 253 HIS A O 1
ATOM 1918 N N . ASP A 1 254 ? -6.434 -11.526 -5.680 1.00 93.00 254 ASP A N 1
ATOM 1919 C CA . ASP A 1 254 ? -6.046 -12.495 -4.647 1.00 93.00 254 ASP A CA 1
ATOM 1920 C C . ASP A 1 254 ? -5.236 -11.860 -3.516 1.00 93.00 254 ASP A C 1
ATOM 1922 O O . ASP A 1 254 ? -5.237 -12.374 -2.393 1.00 93.00 254 ASP A O 1
ATOM 1926 N N . ALA A 1 255 ? -4.533 -10.770 -3.824 1.00 93.69 255 ALA A N 1
ATOM 1927 C CA . ALA A 1 255 ? -3.661 -10.061 -2.904 1.00 93.69 255 ALA A CA 1
ATOM 1928 C C . ALA A 1 255 ? -4.404 -9.087 -1.986 1.00 93.69 255 ALA A C 1
ATOM 1930 O O . ALA A 1 255 ? -3.757 -8.532 -1.115 1.00 93.69 255 ALA A O 1
ATOM 1931 N N . VAL A 1 256 ? -5.710 -8.860 -2.179 1.00 93.50 256 VAL A N 1
ATOM 1932 C CA . VAL A 1 256 ? -6.467 -7.936 -1.328 1.00 93.50 256 VAL A CA 1
ATOM 1933 C C . VAL A 1 256 ? -6.736 -8.545 0.052 1.00 93.50 256 VAL A C 1
ATOM 1935 O O . VAL A 1 256 ? -7.246 -9.666 0.162 1.00 93.50 256 VAL A O 1
ATOM 1938 N N . HIS A 1 257 ? -6.456 -7.777 1.103 1.00 94.62 257 HIS A N 1
ATOM 1939 C CA . HIS A 1 257 ? -6.663 -8.134 2.508 1.00 94.62 257 HIS A CA 1
ATOM 1940 C C . HIS A 1 257 ? -7.805 -7.386 3.181 1.00 94.62 257 HIS A C 1
ATOM 1942 O O . HIS A 1 257 ? -8.213 -7.811 4.260 1.00 94.62 257 HIS A O 1
ATOM 1948 N N . ILE A 1 258 ? -8.345 -6.345 2.545 1.00 95.56 258 ILE A N 1
ATOM 1949 C CA . ILE A 1 258 ? -9.501 -5.595 3.039 1.00 95.56 258 ILE A CA 1
ATOM 1950 C C . ILE A 1 258 ? -10.596 -5.433 1.979 1.00 95.56 258 ILE A C 1
ATOM 1952 O O . ILE A 1 258 ? -10.342 -5.148 0.810 1.00 95.56 258 ILE A O 1
ATOM 1956 N N . GLN A 1 259 ? -11.844 -5.615 2.386 1.00 95.25 259 GLN A N 1
ATOM 1957 C CA . GLN A 1 259 ? -13.049 -5.487 1.571 1.00 95.25 259 GLN A CA 1
ATOM 1958 C C . GLN A 1 259 ? -14.087 -4.626 2.299 1.00 95.25 259 GLN A C 1
ATOM 1960 O O . GLN A 1 259 ? -14.012 -4.428 3.512 1.00 95.25 259 GLN A O 1
ATOM 1965 N N . CYS A 1 260 ? -15.111 -4.145 1.585 1.00 95.44 260 CYS A N 1
ATOM 1966 C CA . CYS A 1 260 ? -16.165 -3.324 2.191 1.00 95.44 260 CYS A CA 1
ATOM 1967 C C . CYS A 1 260 ? -16.828 -4.040 3.384 1.00 95.44 260 CYS A C 1
ATOM 1969 O O . CYS A 1 260 ? -17.054 -3.429 4.430 1.00 95.44 260 CYS A O 1
ATOM 1971 N N . LEU A 1 261 ? -17.084 -5.345 3.255 1.00 95.75 261 LEU A N 1
ATOM 1972 C CA . LEU A 1 261 ? -17.677 -6.178 4.301 1.00 95.75 261 LEU A CA 1
ATOM 1973 C C . LEU A 1 261 ? -16.833 -6.293 5.578 1.00 95.75 261 LEU A C 1
ATOM 1975 O O . LEU A 1 261 ? -17.405 -6.575 6.628 1.00 95.75 261 LEU A O 1
ATOM 1979 N N . ASP A 1 262 ? -15.519 -6.045 5.529 1.00 96.94 262 ASP A N 1
ATOM 1980 C CA . ASP A 1 262 ? -14.664 -6.129 6.723 1.00 96.94 262 ASP A CA 1
ATOM 1981 C C . ASP A 1 262 ? -14.968 -4.993 7.706 1.00 96.94 262 ASP A C 1
ATOM 1983 O O . ASP A 1 262 ? -14.789 -5.145 8.910 1.00 96.94 262 ASP A O 1
ATOM 1987 N N . CYS A 1 263 ? -15.494 -3.873 7.200 1.00 96.19 263 CYS A N 1
ATOM 1988 C CA . CYS A 1 263 ? -15.916 -2.732 8.011 1.00 96.19 263 CYS A CA 1
ATOM 1989 C C . CYS A 1 263 ? -17.442 -2.637 8.131 1.00 96.19 263 CYS A C 1
ATOM 1991 O O . CYS A 1 263 ? -17.976 -2.254 9.169 1.00 96.19 263 CYS A O 1
ATOM 1993 N N . HIS A 1 264 ? -18.161 -2.954 7.057 1.00 96.12 264 HIS A N 1
ATOM 1994 C CA . HIS A 1 264 ? -19.604 -2.737 6.965 1.00 96.12 264 HIS A CA 1
ATOM 1995 C C . HIS A 1 264 ? -20.432 -3.987 7.302 1.00 96.12 264 HIS A C 1
ATOM 1997 O O . HIS A 1 264 ? -21.611 -3.874 7.650 1.00 96.12 264 HIS A O 1
ATOM 2003 N N . GLY A 1 265 ? -19.830 -5.176 7.230 1.00 96.25 265 GLY A N 1
ATOM 2004 C CA . GLY A 1 265 ? -20.516 -6.453 7.367 1.00 96.25 265 GLY A CA 1
ATOM 2005 C C . GLY A 1 265 ? -21.375 -6.792 6.147 1.00 96.25 265 GLY A C 1
ATOM 2006 O O . GLY A 1 265 ? -21.209 -6.270 5.044 1.00 96.25 265 GLY A O 1
ATOM 2007 N N . THR A 1 266 ? -22.325 -7.692 6.362 1.00 96.19 266 THR A N 1
ATOM 2008 C CA . THR A 1 266 ? -23.340 -8.116 5.388 1.00 96.19 266 THR A CA 1
ATOM 2009 C C . THR A 1 266 ? -24.733 -7.899 5.970 1.00 96.19 266 THR A C 1
ATOM 2011 O O . THR A 1 266 ? -24.874 -7.358 7.065 1.00 96.19 266 THR A O 1
ATOM 2014 N N . LYS A 1 267 ? -25.791 -8.287 5.253 1.00 95.75 267 LYS A N 1
ATOM 2015 C CA . LYS A 1 267 ? -27.155 -8.200 5.798 1.00 95.75 267 LYS A CA 1
ATOM 2016 C C . LYS A 1 267 ? -27.353 -9.181 6.954 1.00 95.75 267 LYS A C 1
ATOM 2018 O O . LYS A 1 267 ? -28.117 -8.898 7.871 1.00 95.75 267 LYS A O 1
ATOM 2023 N N . GLU A 1 268 ? -26.647 -10.306 6.913 1.00 94.88 268 GLU A N 1
ATOM 2024 C CA . GLU A 1 268 ? -26.799 -11.427 7.836 1.00 94.88 268 GLU A CA 1
ATOM 2025 C C . GLU A 1 268 ? -25.727 -11.453 8.932 1.00 94.88 268 GLU A C 1
ATOM 2027 O O . GLU A 1 268 ? -25.936 -12.068 9.977 1.00 94.88 268 GLU A O 1
ATOM 2032 N N . LYS A 1 269 ? -24.566 -10.827 8.704 1.00 95.94 269 LYS A N 1
ATOM 2033 C CA . LYS A 1 269 ? -23.410 -10.901 9.609 1.00 95.94 269 LYS A CA 1
ATOM 2034 C C . LYS A 1 269 ? -22.813 -9.529 9.878 1.00 95.94 269 LYS A C 1
ATOM 2036 O O . LYS A 1 269 ? -22.556 -8.767 8.948 1.00 95.94 269 LYS A O 1
ATOM 2041 N N . LEU A 1 270 ? -22.537 -9.261 11.150 1.00 97.12 270 LEU A N 1
ATOM 2042 C CA . LEU A 1 270 ? -21.716 -8.129 11.574 1.00 97.12 270 LEU A CA 1
ATOM 2043 C C . LEU A 1 270 ? -20.252 -8.310 11.116 1.00 97.12 270 LEU A C 1
ATOM 2045 O O . LEU A 1 270 ? -19.845 -9.446 10.850 1.00 97.12 270 LEU A O 1
ATOM 2049 N N . PRO A 1 271 ? -19.470 -7.215 11.035 1.00 96.94 271 PRO A N 1
ATOM 2050 C CA . PRO A 1 271 ? -18.018 -7.277 10.872 1.00 96.94 271 PRO A CA 1
ATOM 2051 C C . PRO A 1 271 ? -17.345 -8.176 11.912 1.00 96.94 271 PRO A C 1
ATOM 2053 O O . PRO A 1 271 ? -17.848 -8.332 13.028 1.00 96.94 271 PRO A O 1
ATOM 2056 N N . VAL A 1 272 ? -16.187 -8.738 11.563 1.00 97.75 272 VAL A N 1
ATOM 2057 C CA . VAL A 1 272 ? -15.377 -9.502 12.518 1.00 97.75 272 VAL A CA 1
ATOM 2058 C C . VAL A 1 272 ? -14.678 -8.527 13.459 1.00 97.75 272 VAL A C 1
ATOM 2060 O O . VAL A 1 272 ? -14.059 -7.558 13.019 1.00 97.75 272 VAL A O 1
ATOM 2063 N N . THR A 1 273 ? -14.755 -8.794 14.759 1.00 97.44 273 THR A N 1
ATOM 2064 C CA . THR A 1 273 ? -14.138 -7.959 15.791 1.00 97.44 273 THR A CA 1
ATOM 2065 C C . THR A 1 273 ? -13.246 -8.778 16.716 1.00 97.44 273 THR A C 1
ATOM 2067 O O . THR A 1 273 ? -13.374 -10.001 16.831 1.00 97.44 273 THR A O 1
ATOM 2070 N N . LYS A 1 274 ? -12.313 -8.096 17.382 1.00 96.31 274 LYS A N 1
ATOM 2071 C CA . LYS A 1 274 ? -11.452 -8.655 18.427 1.00 96.31 274 LYS A CA 1
ATOM 2072 C C . LYS A 1 274 ? -11.460 -7.721 19.632 1.00 96.31 274 LYS A C 1
ATOM 2074 O O . LYS A 1 274 ? -11.291 -6.512 19.486 1.00 96.31 274 LYS A O 1
ATOM 2079 N N . LYS A 1 275 ? -11.581 -8.295 20.832 1.00 96.94 275 LYS A N 1
ATOM 2080 C CA . LYS A 1 275 ? -11.246 -7.591 22.075 1.00 96.94 275 LYS A CA 1
ATOM 2081 C C . LYS A 1 275 ? -9.741 -7.605 22.295 1.00 96.94 275 LYS A C 1
ATOM 2083 O O . LYS A 1 275 ? -9.089 -8.644 22.175 1.00 96.94 275 LYS A O 1
ATOM 2088 N N . VAL A 1 276 ? -9.195 -6.447 22.623 1.00 95.62 276 VAL A N 1
ATOM 2089 C CA . VAL A 1 276 ? -7.769 -6.262 22.865 1.00 95.62 276 VAL A CA 1
ATOM 2090 C C . VAL A 1 276 ? -7.437 -6.726 24.277 1.00 95.62 276 VAL A C 1
ATOM 2092 O O . VAL A 1 276 ? -7.796 -6.079 25.253 1.00 95.62 276 VAL A O 1
ATOM 2095 N N . GLU A 1 277 ? -6.745 -7.855 24.404 1.00 94.25 277 GLU A N 1
ATOM 2096 C CA . GLU A 1 277 ? -6.474 -8.473 25.711 1.00 94.25 277 GLU A CA 1
ATOM 2097 C C . GLU A 1 277 ? -4.996 -8.435 26.108 1.00 94.25 277 GLU A C 1
ATOM 2099 O O . GLU A 1 277 ? -4.666 -8.281 27.290 1.00 94.25 277 GLU A O 1
ATOM 2104 N N . ASN A 1 278 ? -4.104 -8.587 25.129 1.00 92.88 278 ASN A N 1
ATOM 2105 C CA . ASN A 1 278 ? -2.675 -8.730 25.352 1.00 92.88 278 ASN A CA 1
ATOM 2106 C C . ASN A 1 278 ? -1.953 -7.393 25.105 1.00 92.88 278 ASN A C 1
ATOM 2108 O O . ASN A 1 278 ? -1.841 -6.970 23.956 1.00 92.88 278 ASN A O 1
ATOM 2112 N N . PRO A 1 279 ? -1.393 -6.745 26.143 1.00 89.25 279 PRO A N 1
ATOM 2113 C CA . PRO A 1 279 ? -0.675 -5.477 25.994 1.00 89.25 279 PRO A CA 1
ATOM 2114 C C . PRO A 1 279 ? 0.646 -5.597 25.215 1.00 89.25 279 PRO A C 1
ATOM 2116 O O . PRO A 1 279 ? 1.304 -4.590 24.982 1.00 89.25 279 PRO A O 1
ATOM 2119 N N . LYS A 1 280 ? 1.059 -6.818 24.845 1.00 89.44 280 LYS A N 1
ATOM 2120 C CA . LYS A 1 280 ? 2.220 -7.076 23.984 1.00 89.44 280 LYS A CA 1
ATOM 2121 C C . LYS A 1 280 ? 1.860 -7.205 22.499 1.00 89.44 280 LYS A C 1
ATOM 2123 O O . LYS A 1 280 ? 2.754 -7.458 21.699 1.00 89.44 280 LYS A O 1
ATOM 2128 N N . ASP A 1 281 ? 0.582 -7.092 22.133 1.00 91.19 281 ASP A N 1
ATOM 2129 C CA . ASP A 1 281 ? 0.173 -7.101 20.726 1.00 91.19 281 ASP A CA 1
ATOM 2130 C C . ASP A 1 281 ? 0.764 -5.880 19.994 1.00 91.19 281 ASP A C 1
ATOM 2132 O O . ASP A 1 281 ? 0.862 -4.790 20.561 1.00 91.19 281 ASP A O 1
ATOM 2136 N N . LEU A 1 282 ? 1.128 -6.051 18.717 1.00 89.56 282 LEU A N 1
ATOM 2137 C CA . LEU A 1 282 ? 1.837 -5.032 17.922 1.00 89.56 282 LEU A CA 1
ATOM 2138 C C . LEU A 1 282 ? 1.089 -3.695 17.835 1.00 89.56 282 LEU A C 1
ATOM 2140 O O . LEU A 1 282 ? 1.715 -2.645 17.743 1.00 89.56 282 LEU A O 1
ATOM 2144 N N . MET A 1 283 ? -0.243 -3.712 17.914 1.00 92.12 283 MET A N 1
ATOM 2145 C CA . MET A 1 283 ? -1.070 -2.501 17.910 1.00 92.12 283 MET A CA 1
ATOM 2146 C C . MET A 1 283 ? -0.733 -1.512 19.041 1.00 92.12 283 MET A C 1
ATOM 2148 O O . MET A 1 283 ? -1.012 -0.324 18.908 1.00 92.12 283 MET A O 1
ATOM 2152 N N . PHE A 1 284 ? -0.130 -1.969 20.147 1.00 93.62 284 PHE A N 1
ATOM 2153 C CA . PHE A 1 284 ? 0.317 -1.090 21.233 1.00 93.62 284 PHE A CA 1
ATOM 2154 C C . PHE A 1 284 ? 1.608 -0.326 20.898 1.00 93.62 284 PHE A C 1
ATOM 2156 O O . PHE A 1 284 ? 1.954 0.614 21.612 1.00 93.62 284 PHE A O 1
ATOM 2163 N N . GLU A 1 285 ? 2.295 -0.680 19.808 1.00 91.56 285 GLU A N 1
ATOM 2164 C CA . GLU A 1 285 ? 3.454 0.050 19.282 1.00 91.56 285 GLU A CA 1
ATOM 2165 C C . GLU A 1 285 ? 3.043 1.172 18.304 1.00 91.56 285 GLU A C 1
ATOM 2167 O O . GLU A 1 285 ? 3.807 2.111 18.093 1.00 91.56 285 GLU A O 1
ATOM 2172 N N . GLU A 1 286 ? 1.819 1.152 17.761 1.00 93.00 286 GLU A N 1
ATOM 2173 C CA . GLU A 1 286 ? 1.296 2.182 16.841 1.00 93.00 286 GLU A CA 1
ATOM 2174 C C . GLU A 1 286 ? 1.430 3.632 17.365 1.00 93.00 286 GLU A C 1
ATOM 2176 O O . GLU A 1 286 ? 1.894 4.490 16.604 1.00 93.00 286 GLU A O 1
ATOM 2181 N N . PRO A 1 287 ? 1.130 3.948 18.649 1.00 94.25 287 PRO A N 1
ATOM 2182 C CA . PRO A 1 287 ? 1.297 5.304 19.175 1.00 94.25 287 PRO A CA 1
ATOM 2183 C C . PRO A 1 287 ? 2.747 5.812 19.154 1.00 94.25 287 PRO A C 1
ATOM 2185 O O . PRO A 1 287 ? 2.958 7.021 19.223 1.00 94.25 287 PRO A O 1
ATOM 2188 N N . ILE A 1 288 ? 3.745 4.919 19.079 1.00 92.38 288 ILE A N 1
ATOM 2189 C CA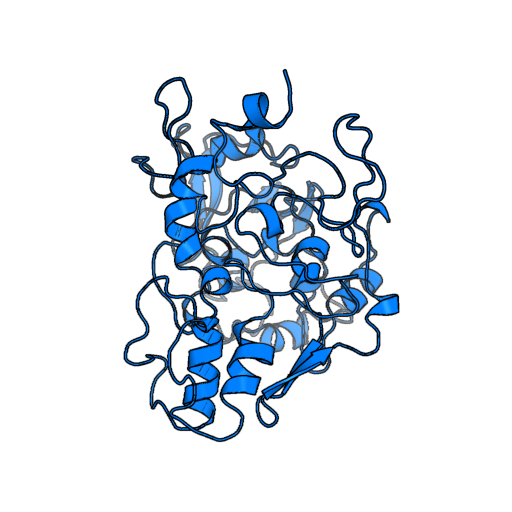 . ILE A 1 288 ? 5.169 5.294 19.044 1.00 92.38 288 ILE A CA 1
ATOM 2190 C C . ILE A 1 288 ? 5.490 6.027 17.740 1.00 92.38 288 ILE A C 1
ATOM 2192 O O . ILE A 1 288 ? 6.264 6.982 17.741 1.00 92.38 288 ILE A O 1
ATOM 2196 N N . THR A 1 289 ? 4.900 5.586 16.628 1.00 90.88 289 THR A N 1
ATOM 2197 C CA . THR A 1 289 ? 5.212 6.117 15.291 1.00 90.88 289 THR A CA 1
ATOM 2198 C C . THR A 1 289 ? 4.113 7.011 14.731 1.00 90.88 289 THR A C 1
ATOM 2200 O O . THR A 1 289 ? 4.388 7.837 13.860 1.00 90.88 289 THR A O 1
ATOM 2203 N N . ASN A 1 290 ? 2.880 6.887 15.233 1.00 95.94 290 ASN A N 1
ATOM 2204 C CA . ASN A 1 290 ? 1.742 7.644 14.741 1.00 95.94 290 ASN A CA 1
ATOM 2205 C C . ASN A 1 290 ? 1.050 8.451 15.861 1.00 95.94 290 ASN A C 1
ATOM 2207 O O . ASN A 1 290 ? 0.231 7.906 16.604 1.00 95.94 290 ASN A O 1
ATOM 2211 N N . PRO A 1 291 ? 1.272 9.777 15.943 1.00 94.94 291 PRO A N 1
ATOM 2212 C CA . PRO A 1 291 ? 0.630 10.633 16.942 1.00 94.94 291 PRO A CA 1
ATOM 2213 C C . PRO A 1 291 ? -0.885 10.813 16.732 1.00 94.94 291 PRO A C 1
ATOM 2215 O O . PRO A 1 291 ? -1.555 11.401 17.580 1.00 94.94 291 PRO A O 1
ATOM 2218 N N . LYS A 1 292 ? -1.444 10.357 15.602 1.00 95.88 292 LYS A N 1
ATOM 2219 C CA . LYS A 1 292 ? -2.893 10.335 15.334 1.00 95.88 292 LYS A CA 1
ATOM 2220 C C . LYS A 1 292 ? -3.554 9.040 15.785 1.00 95.88 292 LYS A C 1
ATOM 2222 O O . LYS A 1 292 ? -4.778 8.936 15.693 1.00 95.88 292 LYS A O 1
ATOM 2227 N N . PHE A 1 293 ? -2.777 8.067 16.261 1.00 96.44 293 PHE A N 1
ATOM 2228 C CA . PHE A 1 293 ? -3.321 6.832 16.793 1.00 96.44 293 PHE A CA 1
ATOM 2229 C C . PHE A 1 293 ? -4.194 7.134 18.022 1.00 96.44 293 PHE A C 1
ATOM 2231 O O . PHE A 1 293 ? -3.716 7.744 18.984 1.00 96.44 293 PHE A O 1
ATOM 2238 N N . PRO A 1 294 ? -5.481 6.747 18.017 1.00 93.44 294 PRO A N 1
ATOM 2239 C CA . PRO A 1 294 ? -6.339 7.003 19.161 1.00 93.44 294 PRO A CA 1
ATOM 2240 C C . PRO A 1 294 ? -5.849 6.200 20.380 1.00 93.44 294 PRO A C 1
ATOM 2242 O O . PRO A 1 294 ? -5.322 5.100 20.235 1.00 93.44 294 PRO A O 1
ATOM 2245 N N . ALA A 1 295 ? -6.034 6.709 21.600 1.00 92.50 295 ALA A N 1
ATOM 2246 C CA . ALA A 1 295 ? -5.597 6.001 22.810 1.00 92.50 295 ALA A CA 1
ATOM 2247 C C . ALA A 1 295 ? -6.231 4.603 22.878 1.00 92.50 295 ALA A C 1
ATOM 2249 O O . ALA A 1 295 ? -7.442 4.499 22.709 1.00 92.50 295 ALA A O 1
ATOM 2250 N N . LEU A 1 296 ? -5.435 3.552 23.078 1.00 93.88 296 LEU A N 1
ATOM 2251 C CA . LEU A 1 296 ? -5.878 2.154 23.093 1.00 93.88 296 LEU A CA 1
ATOM 2252 C C . LEU A 1 296 ? -5.744 1.565 24.495 1.00 93.88 296 LEU A C 1
ATOM 2254 O O . LEU A 1 296 ? -4.720 1.753 25.153 1.00 93.88 296 LEU A O 1
ATOM 2258 N N . GLN A 1 297 ? -6.769 0.842 24.939 1.00 92.62 297 GLN A N 1
ATOM 2259 C CA . GLN A 1 297 ? -6.796 0.194 26.245 1.00 92.62 297 GLN A CA 1
ATOM 2260 C C . GLN A 1 297 ? -7.135 -1.290 26.130 1.00 92.62 297 GLN A C 1
ATOM 2262 O O . GLN A 1 297 ? -7.774 -1.747 25.182 1.00 92.62 297 GLN A O 1
ATOM 2267 N N . LYS A 1 298 ? -6.718 -2.058 27.138 1.00 94.81 298 LYS A N 1
ATOM 2268 C CA . LYS A 1 298 ? -7.172 -3.438 27.289 1.00 94.81 298 LYS A CA 1
ATOM 2269 C C . LYS A 1 298 ? -8.697 -3.456 27.453 1.00 94.81 298 LYS A C 1
ATOM 2271 O O . LYS A 1 298 ? -9.237 -2.712 28.266 1.00 94.81 298 LYS A O 1
ATOM 2276 N N . GLY A 1 299 ? -9.361 -4.343 26.724 1.00 94.50 299 GLY A N 1
ATOM 2277 C CA . GLY A 1 299 ? -10.812 -4.481 26.675 1.00 94.50 299 GLY A CA 1
ATOM 2278 C C . GLY A 1 299 ? -11.468 -3.694 25.542 1.00 94.50 299 GLY A C 1
ATOM 2279 O O . GLY A 1 299 ? -12.631 -3.969 25.247 1.00 94.50 299 GLY A O 1
ATOM 2280 N N . ASP A 1 300 ? -10.739 -2.782 24.884 1.00 95.50 300 ASP A N 1
ATOM 2281 C CA . ASP A 1 300 ? -11.226 -2.121 23.673 1.00 95.50 300 ASP A CA 1
ATOM 2282 C C . ASP A 1 300 ? -11.544 -3.160 22.596 1.00 95.50 300 ASP A C 1
ATOM 2284 O O . ASP A 1 300 ? -10.877 -4.190 22.475 1.00 95.50 300 ASP A O 1
ATOM 2288 N N . GLU A 1 301 ? -12.559 -2.871 21.791 1.00 97.19 301 GLU A N 1
ATOM 2289 C CA . GLU A 1 301 ? -12.943 -3.700 20.657 1.00 97.19 301 GLU A CA 1
ATOM 2290 C C . GLU A 1 301 ? -12.509 -3.034 19.351 1.00 97.19 301 GLU A C 1
ATOM 2292 O O . GLU A 1 301 ? -12.791 -1.853 19.121 1.00 97.19 301 GLU A O 1
ATOM 2297 N N . ILE A 1 302 ? -11.809 -3.797 18.513 1.00 97.31 302 ILE A N 1
ATOM 2298 C CA . ILE A 1 302 ? -11.304 -3.377 17.203 1.00 97.31 302 ILE A CA 1
ATOM 2299 C C . ILE A 1 302 ? -11.906 -4.243 16.100 1.00 97.31 302 ILE A C 1
ATOM 2301 O O . ILE A 1 302 ? -12.286 -5.393 16.342 1.00 97.31 302 ILE A O 1
ATOM 2305 N N . PHE A 1 303 ? -11.939 -3.721 14.877 1.00 97.44 303 PHE A N 1
ATOM 2306 C CA . PHE A 1 303 ? -12.229 -4.545 13.705 1.00 97.44 303 PHE A CA 1
ATOM 2307 C C . PHE A 1 303 ? -11.057 -5.443 13.320 1.00 97.44 303 PHE A C 1
ATOM 2309 O O . PHE A 1 303 ? -9.891 -5.167 13.614 1.00 97.44 303 PHE A O 1
ATOM 2316 N N . MET A 1 304 ? -11.410 -6.519 12.628 1.00 97.31 304 MET A N 1
ATOM 2317 C CA . MET A 1 304 ? -10.506 -7.462 11.997 1.00 97.31 304 MET A CA 1
ATOM 2318 C C . MET A 1 304 ? -10.919 -7.619 10.539 1.00 97.31 304 MET A C 1
ATOM 2320 O O . MET A 1 304 ? -12.111 -7.705 10.239 1.00 97.31 304 MET A O 1
ATOM 2324 N N . THR A 1 305 ? -9.953 -7.745 9.637 1.00 96.50 305 THR A N 1
ATOM 2325 C CA . THR A 1 305 ? -10.266 -8.237 8.296 1.00 96.50 305 THR A CA 1
ATOM 2326 C C . THR A 1 305 ? -10.681 -9.704 8.367 1.00 96.50 305 THR A C 1
ATOM 2328 O O . THR A 1 305 ? -10.261 -10.458 9.250 1.00 96.50 305 THR A O 1
ATOM 2331 N N . THR A 1 306 ? -11.456 -10.162 7.389 1.00 94.06 306 THR A N 1
ATOM 2332 C CA . THR A 1 306 ? -11.775 -11.584 7.195 1.00 94.06 306 THR A CA 1
ATOM 2333 C C . THR A 1 306 ? -10.536 -12.454 6.968 1.00 94.06 306 THR A C 1
ATOM 2335 O O . THR A 1 306 ? -10.593 -13.665 7.182 1.00 94.06 306 THR A O 1
ATOM 2338 N N . ARG A 1 307 ? -9.396 -11.851 6.599 1.00 92.69 307 ARG A N 1
ATOM 2339 C CA . ARG A 1 307 ? -8.083 -12.513 6.518 1.00 92.69 307 ARG A CA 1
ATOM 2340 C C . ARG A 1 307 ? -7.296 -12.517 7.833 1.00 92.69 307 ARG A C 1
ATOM 2342 O O . ARG A 1 307 ? -6.197 -13.066 7.872 1.00 92.69 307 ARG A O 1
ATOM 2349 N N . GLY A 1 308 ? -7.858 -11.968 8.907 1.00 93.19 308 GLY A N 1
ATOM 2350 C CA . GLY A 1 308 ? -7.282 -12.004 10.249 1.00 93.19 308 GLY A CA 1
ATOM 2351 C C . GLY A 1 308 ? -6.288 -10.883 10.549 1.00 93.19 308 GLY A C 1
ATOM 2352 O O . GLY A 1 308 ? -5.499 -11.023 11.481 1.00 93.19 308 GLY A O 1
ATOM 2353 N N . GLU A 1 309 ? -6.303 -9.784 9.794 1.00 94.25 309 GLU A N 1
ATOM 2354 C CA . GLU A 1 309 ? -5.497 -8.604 10.110 1.00 94.25 309 GLU A CA 1
ATOM 2355 C C . GLU A 1 309 ? -6.239 -7.654 11.050 1.00 94.25 309 GLU A C 1
ATOM 2357 O O . GLU A 1 309 ? -7.437 -7.423 10.909 1.00 94.25 309 GLU A O 1
ATOM 2362 N N . GLU A 1 310 ? -5.516 -7.110 12.024 1.00 95.12 310 GLU A N 1
ATOM 2363 C CA . GLU A 1 310 ? -6.048 -6.203 13.037 1.00 95.12 310 GLU A CA 1
ATOM 2364 C C . GLU A 1 310 ? -6.186 -4.781 12.484 1.00 95.12 310 GLU A C 1
ATOM 2366 O O . GLU A 1 310 ? -5.257 -4.244 11.879 1.00 95.12 310 GLU A O 1
ATOM 2371 N N . LEU A 1 311 ? -7.327 -4.138 12.743 1.00 96.62 311 LEU A N 1
ATOM 2372 C CA . LEU A 1 311 ? -7.636 -2.783 12.283 1.00 96.62 311 LEU A CA 1
ATOM 2373 C C . LEU A 1 311 ? -7.829 -1.831 13.486 1.00 96.62 311 LEU A C 1
ATOM 2375 O O . LEU A 1 311 ? -8.939 -1.367 13.749 1.00 96.62 311 LEU A O 1
ATOM 2379 N N . PRO A 1 312 ? -6.766 -1.496 14.245 1.00 95.94 312 PRO A N 1
ATOM 2380 C CA . PRO A 1 312 ? -6.885 -0.790 15.531 1.00 95.94 312 PRO A CA 1
ATOM 2381 C C . PRO A 1 312 ? -7.341 0.680 15.428 1.00 95.94 312 PRO A C 1
ATOM 2383 O O . PRO A 1 312 ? -7.710 1.303 16.430 1.00 95.94 312 PRO A O 1
ATOM 2386 N N . PHE A 1 313 ? -7.353 1.246 14.219 1.00 97.12 313 PHE A N 1
ATOM 2387 C CA . PHE A 1 313 ? -7.924 2.568 13.936 1.00 97.12 313 PHE A CA 1
ATOM 2388 C C . PHE A 1 313 ? -9.458 2.550 13.800 1.00 97.12 313 PHE A C 1
ATOM 2390 O O . PHE A 1 313 ? -10.065 3.622 13.701 1.00 97.12 313 PHE A O 1
ATOM 2397 N N . LEU A 1 314 ? -10.075 1.362 13.804 1.00 97.38 314 LEU A N 1
ATOM 2398 C CA . LEU A 1 314 ? -11.508 1.144 13.630 1.00 97.38 314 LEU A CA 1
ATOM 2399 C C . LEU A 1 314 ? -12.096 0.658 14.946 1.00 97.38 314 LEU A C 1
ATOM 2401 O O . LEU A 1 314 ? -11.932 -0.501 15.327 1.00 97.38 314 LEU A O 1
ATOM 2405 N N . ARG A 1 315 ? -12.729 1.580 15.670 1.00 95.75 315 ARG A N 1
ATOM 2406 C CA . ARG A 1 315 ? -13.165 1.366 17.054 1.00 95.75 315 ARG A CA 1
ATOM 2407 C C . ARG A 1 315 ? -14.492 2.034 17.348 1.00 95.75 315 ARG A C 1
ATOM 2409 O O . ARG A 1 315 ? -14.980 2.865 16.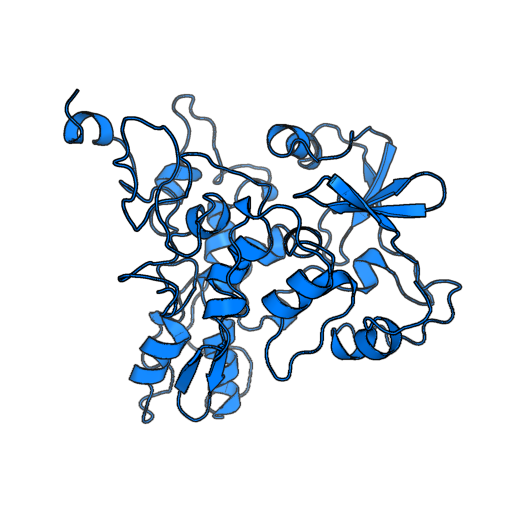582 1.00 95.75 315 ARG A O 1
ATOM 2416 N N . HIS A 1 316 ? -15.062 1.682 18.490 1.00 93.62 316 HIS A N 1
ATOM 2417 C CA . HIS A 1 316 ? -16.246 2.343 19.006 1.00 93.62 316 HIS A CA 1
ATOM 2418 C C . HIS A 1 316 ? -15.976 3.788 19.443 1.00 93.62 316 HIS A C 1
ATOM 2420 O O . HIS A 1 316 ? -14.969 4.107 20.076 1.00 93.62 316 HIS A O 1
ATOM 2426 N N . LYS A 1 317 ? -16.951 4.657 19.172 1.00 89.25 317 LYS A N 1
ATOM 2427 C CA . LYS A 1 317 ? -17.125 5.962 19.812 1.00 89.25 317 LYS A CA 1
ATOM 2428 C C . LYS A 1 317 ? -18.590 6.105 20.221 1.00 89.25 317 LYS A C 1
ATOM 2430 O O . LYS A 1 317 ? -19.436 6.493 19.411 1.00 89.25 317 LYS A O 1
ATOM 2435 N N . GLY A 1 318 ? -18.882 5.766 21.477 1.00 87.81 318 GLY A N 1
ATOM 2436 C CA . GLY A 1 318 ? -20.258 5.540 21.931 1.00 87.81 318 GLY A CA 1
ATOM 2437 C C . GLY A 1 318 ? -20.887 4.379 21.155 1.00 87.81 318 GLY A C 1
ATOM 2438 O O . GLY A 1 318 ? -20.222 3.380 20.896 1.00 87.81 318 GLY A O 1
ATOM 2439 N N . ASP A 1 319 ? -22.125 4.554 20.697 1.00 89.25 319 ASP A N 1
ATOM 2440 C CA . ASP A 1 319 ? -22.898 3.501 20.012 1.00 89.25 319 ASP A CA 1
ATOM 2441 C C . ASP A 1 319 ? -22.531 3.301 18.530 1.00 89.25 319 ASP A C 1
ATOM 2443 O O . ASP A 1 319 ? -23.212 2.586 17.796 1.00 89.25 319 ASP A O 1
ATOM 2447 N N . HIS A 1 320 ? -21.478 3.962 18.048 1.00 93.19 320 HIS A N 1
ATOM 2448 C CA . HIS A 1 320 ? -21.094 3.942 16.641 1.00 93.19 320 HIS A CA 1
ATOM 2449 C C . HIS A 1 320 ? -19.678 3.422 16.447 1.00 93.19 320 HIS A C 1
ATOM 2451 O O . HIS A 1 320 ? -18.779 3.745 17.222 1.00 93.19 320 HIS A O 1
ATOM 2457 N N . TRP A 1 321 ? -19.472 2.705 15.347 1.00 97.12 321 TRP A N 1
ATOM 2458 C CA . TRP A 1 321 ? -18.146 2.408 14.825 1.00 97.12 321 TRP A CA 1
ATOM 2459 C C . TRP A 1 321 ? -17.590 3.608 14.068 1.00 97.12 321 TRP A C 1
ATOM 2461 O O . TRP A 1 321 ? -18.314 4.281 13.322 1.00 97.12 321 TRP A O 1
ATOM 2471 N N . ILE A 1 322 ? -16.302 3.878 14.259 1.00 97.06 322 ILE A N 1
ATOM 2472 C CA . ILE A 1 322 ? -15.585 4.937 13.562 1.00 97.06 322 ILE A CA 1
ATOM 2473 C C . ILE A 1 322 ? -14.260 4.437 12.991 1.00 97.06 322 ILE A C 1
ATOM 2475 O O . ILE A 1 322 ? -13.557 3.673 13.637 1.00 97.06 322 ILE A O 1
ATOM 2479 N N . GLN A 1 323 ? -13.897 4.944 11.816 1.00 97.31 323 GLN A N 1
ATOM 2480 C CA . GLN A 1 323 ? -12.533 4.954 11.292 1.00 97.31 323 GLN A CA 1
ATOM 2481 C C . GLN A 1 323 ? -11.851 6.232 11.771 1.00 97.31 323 GLN A C 1
ATOM 2483 O O . GLN A 1 323 ? -12.392 7.320 11.567 1.00 97.31 323 GLN A O 1
ATOM 2488 N N . THR A 1 324 ? -10.651 6.132 12.331 1.00 97.25 324 THR A N 1
ATOM 2489 C CA . THR A 1 324 ? -9.778 7.294 12.559 1.00 97.25 324 THR A CA 1
ATOM 2490 C C . THR A 1 324 ? -8.710 7.341 11.473 1.00 97.25 324 THR A C 1
ATOM 2492 O O . THR A 1 324 ? -8.023 6.351 11.245 1.00 97.25 324 THR A O 1
ATOM 2495 N N . SER A 1 325 ? -8.573 8.474 10.785 1.00 95.75 325 SER A N 1
ATOM 2496 C CA . SER A 1 325 ? -7.550 8.639 9.751 1.00 95.75 325 SER A CA 1
ATOM 2497 C C . SER A 1 325 ? -6.153 8.564 10.359 1.00 95.75 325 SER A C 1
ATOM 2499 O O . SER A 1 325 ? -5.839 9.315 11.286 1.00 95.75 325 SER A O 1
ATOM 2501 N N . ARG A 1 326 ? -5.303 7.707 9.792 1.00 96.19 326 ARG A N 1
ATOM 2502 C CA . ARG A 1 326 ? -3.902 7.532 10.181 1.00 96.19 326 ARG A CA 1
ATOM 2503 C C . ARG A 1 326 ? -3.052 8.758 9.867 1.00 96.19 326 ARG A C 1
ATOM 2505 O O . ARG A 1 326 ? -1.978 8.884 10.433 1.00 96.19 326 ARG A O 1
ATOM 2512 N N . VAL A 1 327 ? -3.509 9.644 8.982 1.00 94.19 327 VAL A N 1
ATOM 2513 C CA . VAL A 1 327 ? -2.772 10.842 8.547 1.00 94.19 327 VAL A CA 1
ATOM 2514 C C . VAL A 1 327 ? -3.260 12.085 9.284 1.00 94.19 327 VAL A C 1
ATOM 2516 O O . VAL A 1 327 ? -2.473 12.885 9.785 1.00 94.19 327 VAL A O 1
ATOM 2519 N N . THR A 1 328 ? -4.580 12.265 9.372 1.00 92.00 328 THR A N 1
ATOM 2520 C CA . THR A 1 328 ? -5.167 13.520 9.872 1.00 92.00 328 THR A CA 1
ATOM 2521 C C . THR A 1 328 ? -5.719 13.410 11.293 1.00 92.00 328 THR A C 1
ATOM 2523 O O . THR A 1 328 ? -5.857 14.425 11.978 1.00 92.00 328 THR A O 1
ATOM 2526 N N . GLY A 1 329 ? -6.046 12.199 11.758 1.00 94.25 329 GLY A N 1
ATOM 2527 C CA . GLY A 1 329 ? -6.803 11.962 12.992 1.00 94.25 329 GLY A CA 1
ATOM 2528 C C . GLY A 1 329 ? -8.303 12.263 12.873 1.00 94.25 329 GLY A C 1
ATOM 2529 O O . GLY A 1 329 ? -9.040 12.132 13.850 1.00 94.25 329 GLY A O 1
ATOM 2530 N N . LYS A 1 330 ? -8.790 12.666 11.690 1.00 93.31 330 LYS A N 1
ATOM 2531 C CA . LYS A 1 330 ? -10.223 12.860 11.445 1.00 93.31 330 LYS A CA 1
ATOM 2532 C C . LYS A 1 330 ? -10.963 11.533 11.589 1.00 93.31 330 LYS A C 1
ATOM 2534 O O . LYS A 1 330 ? -10.500 10.505 11.106 1.00 93.31 330 LYS A O 1
ATOM 2539 N N . THR A 1 331 ? -12.140 11.571 12.205 1.00 95.00 331 THR A N 1
ATOM 2540 C CA . THR A 1 331 ? -12.977 10.385 12.405 1.00 95.00 331 THR A CA 1
ATOM 2541 C C . THR A 1 331 ? -14.135 10.325 11.413 1.00 95.00 331 THR A C 1
ATOM 2543 O O . THR A 1 331 ? -14.779 11.347 11.159 1.00 95.00 331 THR A O 1
ATOM 2546 N N . PHE A 1 332 ? -14.456 9.130 10.929 1.00 94.50 332 PHE A N 1
ATOM 2547 C CA . PHE A 1 332 ? -15.537 8.858 9.982 1.00 94.50 332 PHE A CA 1
ATOM 2548 C C . PHE A 1 332 ? -16.431 7.757 10.538 1.00 94.50 332 PHE A C 1
ATOM 2550 O O . PHE A 1 332 ? -15.929 6.730 10.980 1.00 94.50 332 PHE A O 1
ATOM 2557 N N . LYS A 1 333 ? -17.751 7.957 10.526 1.00 95.44 333 LYS A N 1
ATOM 2558 C CA . LYS A 1 333 ? -18.704 6.932 10.965 1.00 95.44 333 LYS A CA 1
ATOM 2559 C C . LYS A 1 333 ? -18.715 5.770 9.970 1.00 95.44 333 LYS A C 1
ATOM 2561 O O . LYS A 1 333 ? -18.765 6.005 8.766 1.00 95.44 333 LYS A O 1
ATOM 2566 N N . ILE A 1 334 ? -18.724 4.547 10.489 1.00 96.19 334 ILE A N 1
ATOM 2567 C CA . ILE A 1 334 ? -18.850 3.321 9.702 1.00 96.19 334 ILE A CA 1
ATOM 2568 C C . ILE A 1 334 ? -20.296 2.816 9.846 1.00 96.19 334 ILE A C 1
ATOM 2570 O O . ILE A 1 334 ? -20.656 2.291 10.902 1.00 96.19 334 ILE A O 1
ATOM 2574 N N . PRO A 1 335 ? -21.173 3.027 8.845 1.00 93.88 335 PRO A N 1
ATOM 2575 C CA . PRO A 1 335 ? -22.515 2.452 8.860 1.00 93.88 335 PRO A CA 1
ATOM 2576 C C . PRO A 1 335 ? -22.448 0.932 8.690 1.00 93.88 335 PRO A C 1
ATOM 2578 O O . PRO A 1 335 ? -21.700 0.436 7.856 1.00 93.88 335 PRO A O 1
ATOM 2581 N N . LEU A 1 336 ? -23.249 0.188 9.446 1.00 96.00 336 LEU A N 1
ATOM 2582 C CA . LEU A 1 336 ? -23.347 -1.263 9.288 1.00 96.00 336 LEU A CA 1
ATOM 2583 C C . LEU A 1 336 ? -24.440 -1.624 8.279 1.00 96.00 336 LEU A C 1
ATOM 2585 O O . LEU A 1 336 ? -25.457 -0.937 8.174 1.00 96.00 336 LEU A O 1
ATOM 2589 N N . VAL A 1 337 ? -24.237 -2.723 7.556 1.00 96.38 337 VAL A N 1
ATOM 2590 C CA . VAL A 1 337 ? -25.204 -3.241 6.577 1.00 96.38 337 VAL A CA 1
ATOM 2591 C C . VAL A 1 337 ? -26.374 -3.924 7.277 1.00 96.38 337 VAL A C 1
ATOM 2593 O O . VAL A 1 337 ? -27.516 -3.778 6.832 1.00 96.38 337 VAL A O 1
ATOM 2596 N N . VAL A 1 338 ? -26.115 -4.626 8.383 1.00 95.69 338 VAL A N 1
ATOM 2597 C CA . VAL A 1 338 ? -27.149 -5.266 9.206 1.00 95.69 338 VAL A CA 1
ATOM 2598 C C . VAL A 1 338 ? -28.195 -4.230 9.626 1.00 95.69 338 VAL A C 1
ATOM 2600 O O . VAL A 1 338 ? -27.866 -3.183 10.178 1.00 95.69 338 VAL A O 1
ATOM 2603 N N . GLY A 1 339 ? -29.469 -4.521 9.353 1.00 93.62 339 GLY A N 1
ATOM 2604 C CA . GLY A 1 339 ? -30.588 -3.631 9.684 1.00 93.62 339 GLY A CA 1
ATOM 2605 C C . GLY A 1 339 ? -30.720 -2.386 8.794 1.00 93.62 339 GLY A C 1
ATOM 2606 O O . GLY A 1 339 ? -31.623 -1.580 9.013 1.00 93.62 339 GLY A O 1
ATOM 2607 N N . SER A 1 340 ? -29.862 -2.220 7.783 1.00 94.12 340 SER A N 1
ATOM 2608 C CA . SER A 1 340 ? -29.954 -1.130 6.807 1.00 94.12 340 SER A CA 1
ATOM 2609 C C . SER A 1 340 ? -30.817 -1.502 5.591 1.00 94.12 340 SER A C 1
ATOM 2611 O O . SER A 1 340 ? -31.230 -2.647 5.414 1.00 94.12 340 SER A O 1
ATOM 2613 N N . GLN A 1 341 ? -31.057 -0.529 4.706 1.00 91.81 341 GLN A N 1
ATOM 2614 C CA . GLN A 1 341 ? -31.685 -0.748 3.392 1.00 91.81 341 GLN A CA 1
ATOM 2615 C C . GLN A 1 341 ? -30.667 -1.092 2.290 1.00 91.81 341 GLN A C 1
ATOM 2617 O O . GLN A 1 341 ? -31.020 -1.118 1.108 1.00 91.81 341 GLN A O 1
ATOM 2622 N N . CYS A 1 342 ? -29.398 -1.325 2.646 1.00 91.31 342 CYS A N 1
ATOM 2623 C CA . CYS A 1 342 ? -28.361 -1.665 1.681 1.00 91.31 342 CYS A CA 1
ATOM 2624 C C . CYS A 1 342 ? -28.731 -2.959 0.946 1.00 91.31 342 CYS A C 1
ATOM 2626 O O . CYS A 1 342 ? -29.062 -3.974 1.558 1.00 91.31 342 CYS A O 1
ATOM 2628 N N . LYS A 1 343 ? -28.670 -2.930 -0.389 1.00 90.62 343 LYS A N 1
ATOM 2629 C CA . LYS A 1 343 ? -29.004 -4.070 -1.254 1.00 90.62 343 LYS A CA 1
ATOM 2630 C C . LYS A 1 343 ? -27.772 -4.810 -1.775 1.00 90.62 343 LYS A C 1
ATOM 2632 O O . LYS A 1 343 ? -27.911 -5.533 -2.753 1.00 90.62 343 LYS A O 1
ATOM 2637 N N . GLN A 1 344 ? -26.614 -4.649 -1.130 1.00 91.69 344 GLN A N 1
ATOM 2638 C CA . GLN A 1 344 ? -25.368 -5.265 -1.586 1.00 91.69 344 GLN A CA 1
ATOM 2639 C C . GLN A 1 344 ? -25.505 -6.774 -1.817 1.00 91.69 344 GLN A C 1
ATOM 2641 O O . GLN A 1 344 ? -26.268 -7.462 -1.123 1.00 91.69 344 GLN A O 1
ATOM 2646 N N . VAL A 1 345 ? -24.710 -7.248 -2.768 1.00 92.88 345 VAL A N 1
ATOM 2647 C CA . VAL A 1 345 ? -24.380 -8.654 -2.978 1.00 92.88 345 VAL A CA 1
ATOM 2648 C C . VAL A 1 345 ? -23.008 -8.862 -2.324 1.00 92.88 345 VAL A C 1
ATOM 2650 O O . VAL A 1 345 ? -22.065 -8.175 -2.718 1.00 92.88 345 VAL A O 1
ATOM 2653 N N . PRO A 1 346 ? -22.875 -9.706 -1.281 1.00 90.88 346 PRO A N 1
ATOM 2654 C CA . PRO A 1 346 ? -21.616 -9.872 -0.544 1.00 90.88 346 PRO A CA 1
ATOM 2655 C C . PRO A 1 346 ? -20.407 -10.238 -1.412 1.00 90.88 346 PRO A C 1
ATOM 2657 O O . PRO A 1 346 ? -19.283 -9.904 -1.060 1.00 90.88 346 PRO A O 1
ATOM 2660 N N . GLU A 1 347 ? -20.637 -10.889 -2.548 1.00 91.19 347 GLU A N 1
ATOM 2661 C CA . GLU A 1 347 ? -19.609 -11.290 -3.507 1.00 91.19 347 GLU A CA 1
ATOM 2662 C C . GLU A 1 347 ? -19.162 -10.134 -4.426 1.00 91.19 347 GLU A C 1
ATOM 2664 O O . GLU A 1 347 ? -18.085 -10.191 -5.013 1.00 91.19 347 GLU A O 1
ATOM 2669 N N . GLU A 1 348 ? -19.952 -9.060 -4.533 1.00 91.94 348 GLU A N 1
ATOM 2670 C CA . GLU A 1 348 ? -19.664 -7.878 -5.356 1.00 91.94 348 GLU A CA 1
ATOM 2671 C C . GLU A 1 348 ? -19.150 -6.725 -4.481 1.00 91.94 348 GLU A C 1
ATOM 2673 O O . GLU A 1 348 ? -19.887 -5.805 -4.128 1.00 91.94 348 GLU A O 1
ATOM 2678 N N . GLN A 1 349 ? -17.871 -6.787 -4.109 1.00 91.50 349 GLN A N 1
ATOM 2679 C CA . GLN A 1 349 ? -17.203 -5.800 -3.243 1.00 91.50 349 GLN A CA 1
ATOM 2680 C C . GLN A 1 349 ? -16.399 -4.741 -4.021 1.00 91.50 349 GLN A C 1
ATOM 2682 O O . GLN A 1 349 ? -15.609 -4.002 -3.438 1.00 91.50 349 GLN A O 1
ATOM 2687 N N . GLY A 1 350 ? -16.586 -4.673 -5.342 1.00 90.56 350 GLY A N 1
ATOM 2688 C CA . GLY A 1 350 ? -15.987 -3.648 -6.194 1.00 90.56 350 GLY A CA 1
ATOM 2689 C C . GLY A 1 350 ? -16.585 -2.262 -5.945 1.00 90.56 350 GLY A C 1
ATOM 2690 O O . GLY A 1 350 ? -17.763 -2.117 -5.595 1.00 90.56 350 GLY A O 1
ATOM 2691 N N . ALA A 1 351 ? -15.772 -1.226 -6.158 1.00 89.19 351 ALA A N 1
ATOM 2692 C CA . ALA A 1 351 ? -16.185 0.164 -5.998 1.00 89.19 351 ALA A CA 1
ATOM 2693 C C . ALA A 1 351 ? -17.408 0.518 -6.860 1.00 89.19 351 ALA A C 1
ATOM 2695 O O . ALA A 1 351 ? -18.279 1.258 -6.413 1.00 89.19 351 ALA A O 1
ATOM 2696 N N . ASP A 1 352 ? -17.530 -0.054 -8.058 1.00 89.25 352 ASP A N 1
ATOM 2697 C CA . ASP A 1 352 ? -18.648 0.129 -8.988 1.00 89.25 352 ASP A CA 1
ATOM 2698 C C . ASP A 1 352 ? -20.001 -0.340 -8.418 1.00 89.25 352 ASP A C 1
ATOM 2700 O O . ASP A 1 352 ? -21.034 0.300 -8.652 1.00 89.25 352 ASP A O 1
ATOM 2704 N N . SER A 1 353 ? -20.004 -1.414 -7.623 1.00 90.75 353 SER A N 1
ATOM 2705 C CA . SER A 1 353 ? -21.199 -1.915 -6.937 1.00 90.75 353 SER A CA 1
ATOM 2706 C C . SER A 1 353 ? -21.682 -0.915 -5.883 1.00 90.75 353 SER A C 1
ATOM 2708 O O . SER A 1 353 ? -22.847 -0.499 -5.879 1.00 90.75 353 SER A O 1
ATOM 2710 N N . CYS A 1 354 ? -20.759 -0.442 -5.045 1.00 91.12 354 CYS A N 1
ATOM 2711 C CA . CYS A 1 354 ? -21.047 0.477 -3.946 1.00 91.12 354 CYS A CA 1
ATOM 2712 C C . CYS A 1 354 ? -21.299 1.918 -4.425 1.00 91.12 354 CYS A C 1
ATOM 2714 O O . CYS A 1 354 ? -22.143 2.622 -3.863 1.00 91.12 354 CYS A O 1
ATOM 2716 N N . HIS A 1 355 ? -20.622 2.364 -5.488 1.00 88.81 355 HIS A N 1
ATOM 2717 C CA . HIS A 1 355 ? -20.705 3.720 -6.038 1.00 88.81 355 HIS A CA 1
ATOM 2718 C C . HIS A 1 355 ? -22.142 4.124 -6.380 1.00 88.81 355 HIS A C 1
ATOM 2720 O O . HIS A 1 355 ? -22.523 5.270 -6.169 1.00 88.81 355 HIS A O 1
ATOM 2726 N N . LYS A 1 356 ? -22.985 3.182 -6.819 1.00 87.75 356 LYS A N 1
ATOM 2727 C CA . LYS A 1 356 ? -24.400 3.429 -7.161 1.00 87.75 356 LYS A CA 1
ATOM 2728 C C . LYS A 1 356 ? -25.184 4.126 -6.040 1.00 87.75 356 LYS A C 1
ATOM 2730 O O . LYS A 1 356 ? -26.048 4.950 -6.323 1.00 87.75 356 LYS A O 1
ATOM 2735 N N . CYS A 1 357 ? -24.865 3.812 -4.784 1.00 87.94 357 CYS A N 1
ATOM 2736 C CA . CYS A 1 357 ? -25.497 4.397 -3.597 1.00 87.94 357 CYS A CA 1
ATOM 2737 C C . CYS A 1 357 ? -24.541 5.269 -2.775 1.00 87.94 357 CYS A C 1
ATOM 2739 O O . CYS A 1 357 ? -25.000 6.070 -1.971 1.00 87.94 357 CYS A O 1
ATOM 2741 N N . HIS A 1 358 ? -23.229 5.124 -2.966 1.00 87.25 358 HIS A N 1
ATOM 2742 C CA . HIS A 1 358 ? -22.191 5.849 -2.233 1.00 87.25 358 HIS A CA 1
ATOM 2743 C C . HIS A 1 358 ? -21.406 6.825 -3.123 1.00 87.25 358 HIS A C 1
ATOM 2745 O O . HIS A 1 358 ? -20.266 7.166 -2.810 1.00 87.25 358 HIS A O 1
ATOM 2751 N N . ALA A 1 359 ? -21.998 7.300 -4.221 1.00 83.06 359 ALA A N 1
ATOM 2752 C CA . ALA A 1 359 ? -21.481 8.418 -5.005 1.00 83.06 359 ALA A CA 1
ATOM 2753 C C . ALA A 1 359 ? -21.729 9.763 -4.299 1.00 83.06 359 ALA A C 1
ATOM 2755 O O . ALA A 1 359 ? -22.594 9.896 -3.433 1.00 83.06 359 ALA A O 1
ATOM 2756 N N . ARG A 1 360 ? -20.995 10.802 -4.715 1.00 65.19 360 ARG A N 1
ATOM 2757 C CA . ARG A 1 360 ? -21.055 12.175 -4.170 1.00 65.19 360 ARG A CA 1
ATOM 2758 C C . ARG A 1 360 ? -22.474 12.732 -3.979 1.00 65.19 360 ARG A C 1
ATOM 2760 O O . ARG A 1 360 ? -22.698 13.497 -3.047 1.00 65.19 360 ARG A O 1
ATOM 2767 N N . THR A 1 361 ? -23.392 12.409 -4.890 1.00 55.75 361 THR A N 1
ATOM 2768 C CA . THR A 1 361 ? -24.757 12.956 -4.962 1.00 55.75 361 THR A CA 1
ATOM 2769 C C . THR A 1 361 ? -25.794 12.131 -4.208 1.00 55.75 361 THR A C 1
ATOM 2771 O O . THR A 1 361 ? -26.956 12.535 -4.160 1.00 55.75 361 THR A O 1
ATOM 2774 N N . ALA A 1 362 ? -25.414 10.994 -3.619 1.00 44.81 362 ALA A N 1
ATOM 2775 C CA . ALA A 1 362 ? -26.345 10.205 -2.836 1.00 44.81 362 ALA A CA 1
ATOM 2776 C C . ALA A 1 362 ? -26.802 11.012 -1.612 1.00 44.81 362 ALA A C 1
ATOM 2778 O O . ALA A 1 362 ? -26.012 11.368 -0.739 1.00 44.81 362 ALA A O 1
ATOM 2779 N N . LEU A 1 363 ? -28.104 11.300 -1.566 1.00 38.59 363 LEU A N 1
ATOM 2780 C CA . LEU A 1 363 ? -28.805 12.046 -0.514 1.00 38.59 363 LEU A CA 1
ATOM 2781 C C . LEU A 1 363 ? -28.816 11.344 0.859 1.00 38.59 363 LEU A C 1
ATOM 2783 O O . LEU A 1 363 ? -29.520 11.786 1.764 1.00 38.59 363 LEU A O 1
ATOM 2787 N N . HIS A 1 364 ? -28.035 10.278 1.045 1.00 37.22 364 HIS A N 1
ATOM 2788 C CA . HIS A 1 364 ? -28.013 9.495 2.273 1.00 37.22 364 HIS A CA 1
ATOM 2789 C C . HIS A 1 364 ? -26.566 9.201 2.714 1.00 37.22 364 HIS A C 1
ATOM 2791 O O . HIS A 1 364 ? -25.855 8.493 1.998 1.00 37.22 364 HIS A O 1
ATOM 2797 N N . PRO A 1 365 ? -26.108 9.797 3.837 1.00 41.69 365 PRO A N 1
ATOM 2798 C CA . PRO A 1 365 ? -24.806 9.524 4.444 1.00 41.69 365 PRO A CA 1
ATOM 2799 C C . PRO A 1 365 ? -24.704 8.139 5.086 1.00 41.69 365 PRO A C 1
ATOM 2801 O O . PRO A 1 365 ? -25.739 7.617 5.561 1.00 41.69 365 PRO A O 1
#

Radius of gyration: 21.3 Å; chains: 1; bounding box: 67×43×58 Å

Secondary structure (DSSP, 8-state):
--HHHHHTT-TTTT-TTSTTTTTTTTTSPPTTS---SSS-SSGGG-HHHHHTTSHHHH-HHHHHHHHHHTTS-SSS--TTPPTT--GGG-SSTTTT-TTHHHHIIIIITBS-TEEEEPPTTS-SS--EEETTHHHHS---TT-B--S--TTS-TT-BSS-SSS---S---HHHHTTTTTSEEEETTTTEEEE-TTHHHH---GGG-PPPHHHHHHHH--TT----HHHHHS-HHHHS-HHHHH--S---S-HHHH----HHHHH--SS-PPPEEE---TTSGGGTHHHH-TTSPP--TT-EEEE-TTS-EEEEEEEETTEEEEEPTTT--EEEE--STTS-----TT--SHHHHHHHHSTT-S--

pLDDT: mean 88.62, std 9.66, range [37.22, 97.75]

Sequence (365 aa):
LDETTAHAQMFGGSHPGSLEIASLSCGGPGGNGVSCHSGNQETGKNLVDSVKTSIMSTKAGELSVVRMTFGLDKTKEVAGLTKGQVAYRYPSPLQGRPNEGIFQQNCLNQCHQSGGELPVPLSQGKIQGNGCESCHILTNPTHTYIGDDTTIKGNKSGYGMVHNLTTQIPYNQCNQCHNQGSHDIIKMEFSVRPDMGKVIRDWTAGYSTWTDRLSDYYLPGELFAKCEVSLDCIDCHTRQDVMGDGKFYTSQHDAVHIQCLDCHGTKEKLPVTKKVENPKDLMFEEPITNPKFPALQKGDEIFMTTRGEELPFLRHKGDHWIQTSRVTGKTFKIPLVVGSQCKQVPEEQGADSCHKCHARTALHP

Foldseek 3Di:
DDPCVVCVPPWPRVQCQALVNVCCRQQNQDPVRHGAQCDDPPLVSVLSLFLLQACLQAVLQVLQVLCVVVVVDVDLDDPPDDGSHRLLPPPQSNVPDPCSVLLSQAPSQDRGLNFRFFDPPQEPDTATRRHPCLFFQAAASHQFACDDPPVDDGRDHRHRPYPGGAPQGFQLSVLSRAPQADQDSVNSHGDGDPCCVPLRDDPVVDDDDLVSLCSNRDDPPDFAFSCRSVAGPPLFQDSCNNSNPSDHDSHNVVSDQGFLCCQANAQVDHHAKDFAADCPPCLVCLCVRFVLQPDDDGRWMFTATPNGHTNSQWGDDDPFTWHQHSNPRDIDTRHHNHPDPDPDDPVPRDRVRNCVQRPPPRPDD